Protein AF-A0A7C7EFG6-F1 (afdb_monomer_lite)

pLDDT: mean 92.08, std 11.09, range [52.31, 98.81]

Secondary structure (DSSP, 8-state):
-HHHHHHHHHHHHHHHHHHHHHHHHHHHHHHHHHHHHHHHSGGGTGGG-SHHHHHHHHHHHHHHHHHHHHHHHHTT--S--SHHHHHHHHHHHHHHHHHTT-SSHHHHHHHHHHHHHHHHHHHHHHHH--SHHHHHHHHHHHHHHHHHHHHHHHHHHTTSS--TTSEETTEE-GGGT-HHHHHHHHHHHHHHHHHHHHH---HHHHHHHHHHHHHHHHHHHTT--HHHHHHHHHHHHHHHHHS-TTTTTHHHHHHHHHHHHHH--

Sequence (265 aa):
MAQKVAVKKGKTLKKQTKKTYRSFASLDTIFYILLLVLVFYPPFFRGMYFEKEMFPTIALTSAVFIIWAIFKIVQKEPIISTTLDYAALSLVVAYIISSFFAVNIRASIGEVLRYFDYLFMYFMVSRTVKDNKKIFMLLNVLVLSSFVVAVVGLGSSVNLIHYNGSWVGGRINSTFQYPNTTASFLMAFFLVNLALISYTDNKYLKAIYGVTAYTQFYAYVFTLSRGAWLMLPFLGIILMFLMPRGKRIEPFMYFVGVLIASALP

Structure (mmCIF, N/CA/C/O backbone):
data_AF-A0A7C7EFG6-F1
#
_entry.id   AF-A0A7C7EFG6-F1
#
loop_
_atom_site.group_PDB
_atom_site.id
_atom_site.type_symbol
_atom_site.label_atom_id
_atom_site.label_alt_id
_atom_site.label_comp_id
_atom_site.label_asym_id
_atom_site.label_entity_id
_atom_site.label_seq_id
_atom_site.pdbx_PDB_ins_code
_atom_site.Cartn_x
_atom_site.Cartn_y
_atom_site.Cartn_z
_atom_site.occupancy
_atom_site.B_iso_or_equiv
_atom_site.auth_seq_id
_atom_site.auth_comp_id
_atom_site.auth_asym_id
_atom_site.auth_atom_id
_atom_site.pdbx_PDB_model_num
ATOM 1 N N . MET A 1 1 ? -42.856 31.115 35.584 1.00 57.38 1 MET A N 1
ATOM 2 C CA . MET A 1 1 ? -41.487 31.488 35.134 1.00 57.38 1 MET A CA 1
ATOM 3 C C . MET A 1 1 ? -40.516 30.295 35.061 1.00 57.38 1 MET A C 1
ATOM 5 O O . MET A 1 1 ? -39.770 30.209 34.092 1.00 57.38 1 MET A O 1
ATOM 9 N N . ALA A 1 2 ? -40.561 29.336 35.998 1.00 56.59 2 ALA A N 1
ATOM 10 C CA . ALA A 1 2 ? -39.632 28.193 36.071 1.00 56.59 2 ALA A CA 1
ATOM 11 C C . ALA A 1 2 ? -39.637 27.231 34.854 1.00 56.59 2 ALA A C 1
ATOM 13 O O . ALA A 1 2 ? -38.570 26.837 34.382 1.00 56.59 2 ALA A O 1
ATOM 14 N N . GLN A 1 3 ? -40.800 26.912 34.268 1.00 54.19 3 GLN A N 1
ATOM 15 C CA . GLN A 1 3 ? -40.886 26.025 33.090 1.00 54.19 3 GLN A CA 1
ATOM 16 C C . GLN A 1 3 ? -40.165 26.584 31.845 1.00 54.19 3 GLN A C 1
ATOM 18 O O . GLN A 1 3 ? -39.492 25.839 31.134 1.00 54.19 3 GLN A O 1
ATOM 23 N N . LYS A 1 4 ? -40.222 27.903 31.595 1.00 52.47 4 LYS A N 1
ATOM 24 C CA . LYS A 1 4 ? -39.518 28.531 30.456 1.00 52.47 4 LYS A CA 1
ATOM 25 C C . LYS A 1 4 ? -37.991 28.499 30.629 1.00 52.47 4 LYS A C 1
ATOM 27 O O . LYS A 1 4 ? -37.276 28.356 29.638 1.00 52.47 4 LYS A O 1
ATOM 32 N N . VAL A 1 5 ? -37.488 28.569 31.865 1.00 57.78 5 VAL A N 1
ATOM 33 C CA . VAL A 1 5 ? -36.048 28.477 32.178 1.00 57.78 5 VAL A CA 1
ATOM 34 C C . VAL A 1 5 ? -35.537 27.043 32.000 1.00 57.78 5 VAL A C 1
ATOM 36 O O . VAL A 1 5 ? -34.495 26.849 31.373 1.00 57.78 5 VAL A O 1
ATOM 39 N N . ALA A 1 6 ? -36.296 26.036 32.446 1.00 59.66 6 ALA A N 1
ATOM 40 C CA . ALA A 1 6 ? -35.951 24.622 32.266 1.00 59.66 6 ALA A CA 1
ATOM 41 C C . ALA A 1 6 ? -35.897 24.212 30.779 1.00 59.66 6 ALA A C 1
ATOM 43 O O . ALA A 1 6 ? -34.931 23.585 30.338 1.00 59.66 6 ALA A O 1
ATOM 44 N N . VAL A 1 7 ? -36.867 24.656 29.969 1.00 61.19 7 VAL A N 1
ATOM 45 C CA . VAL A 1 7 ? -36.887 24.402 28.515 1.00 61.19 7 VAL A CA 1
ATOM 46 C C . VAL A 1 7 ? -35.725 25.106 27.801 1.00 61.19 7 VAL A C 1
ATOM 48 O O . VAL A 1 7 ? -35.110 24.526 26.901 1.00 61.19 7 VAL A O 1
ATOM 51 N N . LYS A 1 8 ? -35.368 26.335 28.205 1.00 58.38 8 LYS A N 1
ATOM 52 C CA . LYS A 1 8 ? -34.224 27.071 27.636 1.00 58.38 8 LYS A CA 1
ATOM 53 C C . LYS A 1 8 ? -32.894 26.394 27.998 1.00 58.38 8 LYS A C 1
ATOM 55 O O . LYS A 1 8 ? -32.069 26.198 27.111 1.00 58.38 8 LYS A O 1
ATOM 60 N N . LYS A 1 9 ? -32.728 25.935 29.247 1.00 56.38 9 LYS A N 1
ATOM 61 C CA . LYS A 1 9 ? -31.544 25.187 29.721 1.00 56.38 9 LYS A CA 1
ATOM 62 C C . LYS A 1 9 ? -31.385 23.842 28.992 1.00 56.38 9 LYS A C 1
ATOM 64 O O . LYS A 1 9 ? -30.290 23.528 28.530 1.00 56.38 9 LYS A O 1
ATOM 69 N N . GLY A 1 10 ? -32.482 23.111 28.767 1.00 54.50 10 GLY A N 1
ATOM 70 C CA . GLY A 1 10 ? -32.492 21.872 27.974 1.00 54.50 10 GLY A CA 1
ATOM 71 C C . GLY A 1 10 ? -32.135 22.076 26.494 1.00 54.50 10 GLY A C 1
ATOM 72 O O . GLY A 1 10 ? -31.401 21.271 25.915 1.00 54.50 10 GLY A O 1
ATOM 73 N N . LYS A 1 11 ? -32.579 23.181 25.876 1.00 57.69 11 LYS A N 1
ATOM 74 C CA . LYS A 1 11 ? -32.184 23.550 24.502 1.00 57.69 11 LYS A CA 1
ATOM 75 C C . LYS A 1 11 ? -30.696 23.920 24.407 1.00 57.69 11 LYS A C 1
ATOM 77 O O . LYS A 1 11 ? -30.045 23.527 23.439 1.00 57.69 11 LYS A O 1
ATOM 82 N N . THR A 1 12 ? -30.140 24.611 25.404 1.00 59.50 12 THR A N 1
ATOM 83 C CA . THR A 1 12 ? -28.706 24.957 25.454 1.00 59.50 12 THR A CA 1
ATOM 84 C C . THR A 1 12 ? -27.824 23.719 25.629 1.00 59.50 12 THR A C 1
ATOM 86 O O . THR A 1 12 ? -26.849 23.568 24.894 1.00 59.50 12 THR A O 1
ATOM 89 N N . LEU A 1 13 ? -28.211 22.786 26.508 1.00 57.56 13 LEU A N 1
ATOM 90 C CA . LEU A 1 13 ? -27.507 21.512 26.713 1.00 57.56 13 LEU A CA 1
ATOM 91 C C . LEU A 1 13 ? -27.524 20.632 25.454 1.00 57.56 13 LEU A C 1
ATOM 93 O O . LEU A 1 13 ? -26.478 20.114 25.061 1.00 57.56 13 LEU A O 1
ATOM 97 N N . LYS A 1 14 ? -28.670 20.532 24.758 1.00 55.03 14 LYS A N 1
ATOM 98 C CA . LYS A 1 14 ? -28.775 19.840 23.454 1.00 55.03 14 LYS A CA 1
ATOM 99 C C . LYS A 1 14 ? -27.923 20.503 22.363 1.00 55.03 14 LYS A C 1
ATOM 101 O O . LYS A 1 14 ? -27.351 19.818 21.518 1.00 55.03 14 LYS A O 1
ATOM 106 N N . LYS A 1 15 ? -27.813 21.837 22.364 1.00 52.31 15 LYS A N 1
ATOM 107 C CA . LYS A 1 15 ? -26.973 22.577 21.405 1.00 52.31 15 LYS A CA 1
ATOM 108 C C . LYS A 1 15 ? -25.478 22.383 21.692 1.00 52.31 15 LYS A C 1
ATOM 110 O O . LYS A 1 15 ? -24.713 22.229 20.743 1.00 52.31 15 LYS A O 1
ATOM 115 N N . GLN A 1 16 ? -25.071 22.342 22.964 1.00 60.22 16 GLN A N 1
ATOM 116 C CA . GLN A 1 16 ? -23.689 22.064 23.377 1.00 60.22 16 GLN A CA 1
ATOM 117 C C . GLN A 1 16 ? -23.268 20.630 23.043 1.00 60.22 16 GLN A C 1
ATOM 119 O O . GLN A 1 16 ? -22.264 20.455 22.364 1.00 60.22 16 GLN A O 1
ATOM 124 N N . THR A 1 17 ? -24.069 19.619 23.395 1.00 62.31 17 THR A N 1
ATOM 125 C CA . THR A 1 17 ? -23.791 18.213 23.026 1.00 62.31 17 THR A CA 1
ATOM 126 C C . THR A 1 17 ? -23.703 18.020 21.513 1.00 62.31 17 THR A C 1
ATOM 128 O O . THR A 1 17 ? -22.763 17.394 21.027 1.00 62.31 17 THR A O 1
ATOM 131 N N . LYS A 1 18 ? -24.608 18.635 20.738 1.00 53.78 18 LYS A N 1
ATOM 132 C CA . LYS A 1 18 ? -24.553 18.592 19.267 1.00 53.78 18 LYS A CA 1
ATOM 133 C C . LYS A 1 18 ? -23.321 19.309 18.693 1.00 53.78 18 LYS A C 1
ATOM 135 O O . LYS A 1 18 ? -22.787 18.861 17.680 1.00 53.78 18 LYS A O 1
ATOM 140 N N . LYS A 1 19 ? -22.859 20.404 19.315 1.00 63.59 19 LYS A N 1
ATOM 141 C CA . LYS A 1 19 ? -21.632 21.121 18.918 1.00 63.59 19 LYS A CA 1
ATOM 142 C C . LYS A 1 19 ? -20.382 20.287 19.213 1.00 63.59 19 LYS A C 1
ATOM 144 O O . LYS A 1 19 ? -19.537 20.156 18.334 1.00 63.59 19 LYS A O 1
ATOM 149 N N . THR A 1 20 ? -20.302 19.685 20.397 1.00 64.88 20 THR A N 1
ATOM 150 C CA . THR A 1 20 ? -19.198 18.804 20.802 1.00 64.88 20 THR A CA 1
ATOM 151 C C . THR A 1 20 ? -19.110 17.571 19.902 1.00 64.88 20 THR A C 1
ATOM 153 O O . THR A 1 20 ? -18.047 17.291 19.359 1.00 64.88 20 THR A O 1
ATOM 156 N N . TYR A 1 21 ? -20.238 16.906 19.630 1.00 67.38 21 TYR A N 1
ATOM 157 C CA . TYR A 1 21 ? -20.291 15.769 18.704 1.00 67.38 21 TYR A CA 1
ATOM 158 C C . TYR A 1 21 ? -19.832 16.141 17.284 1.00 67.38 21 TYR A C 1
ATOM 160 O O . TYR A 1 21 ? -19.028 15.433 16.684 1.00 67.38 21 TYR A O 1
ATOM 168 N N . ARG A 1 22 ? -20.285 17.288 16.755 1.00 65.06 22 ARG A N 1
ATOM 169 C CA . ARG A 1 22 ? -19.830 17.786 15.444 1.00 65.06 22 ARG A CA 1
ATOM 170 C C . ARG A 1 22 ? -18.329 18.074 15.417 1.00 65.06 22 ARG A C 1
ATOM 172 O O . ARG A 1 22 ? -17.684 17.73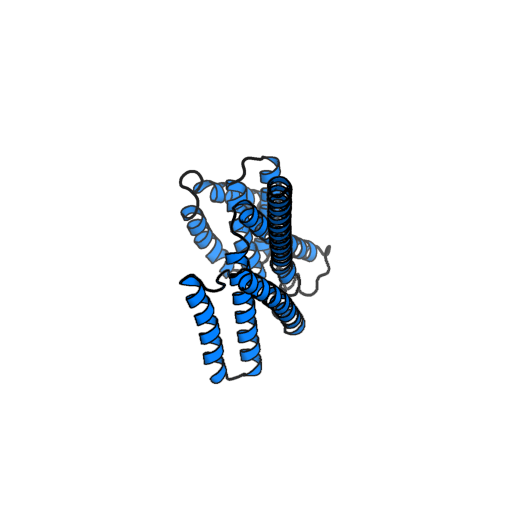2 14.437 1.00 65.06 22 ARG A O 1
ATOM 179 N N . SER A 1 23 ? -17.778 18.668 16.477 1.00 70.56 23 SER A N 1
ATOM 180 C CA . SER A 1 23 ? -16.336 18.927 16.579 1.00 70.56 23 SER A CA 1
ATOM 181 C C . SER A 1 23 ? -15.524 17.633 16.555 1.00 70.56 23 SER A C 1
ATOM 183 O O . SER A 1 23 ? -14.484 17.577 15.904 1.00 70.56 23 SER A O 1
ATOM 185 N N . PHE A 1 24 ? -16.005 16.590 17.234 1.00 74.69 24 PHE A N 1
ATOM 186 C CA . PHE A 1 24 ? -15.347 15.288 17.237 1.00 74.69 24 PHE A CA 1
ATOM 187 C C . PHE A 1 24 ? -15.390 14.604 15.868 1.00 74.69 24 PHE A C 1
ATOM 189 O O . PHE A 1 24 ? -14.352 14.152 15.393 1.00 74.69 24 PHE A O 1
ATOM 196 N N . ALA A 1 25 ? -16.535 14.642 15.182 1.00 74.44 25 ALA A N 1
ATOM 197 C CA . ALA A 1 25 ? -16.653 14.121 13.819 1.00 74.44 25 ALA A CA 1
ATOM 198 C C . ALA A 1 25 ? -15.718 14.837 12.820 1.00 74.44 25 ALA A C 1
ATOM 200 O O . ALA A 1 25 ? -15.151 14.205 11.923 1.00 74.44 25 ALA A O 1
ATOM 201 N N . SER A 1 26 ? -15.516 16.150 12.984 1.00 82.38 26 SER A N 1
ATOM 202 C CA . SER A 1 26 ? -14.555 16.907 12.173 1.00 82.38 26 SER A CA 1
ATOM 203 C C . SER A 1 26 ? -13.111 16.456 12.413 1.00 82.38 26 SER A C 1
ATOM 205 O O . SER A 1 26 ? -12.354 16.318 11.455 1.00 82.38 26 SER A O 1
ATOM 207 N N . LEU A 1 27 ? -12.729 16.176 13.663 1.00 88.62 27 LEU A N 1
ATOM 208 C CA . LEU A 1 27 ? -11.377 15.717 14.005 1.00 88.62 27 LEU A CA 1
ATOM 209 C C . LEU A 1 27 ? -11.094 14.297 13.502 1.00 88.62 27 LEU A C 1
ATOM 211 O O . LEU A 1 27 ? -10.038 14.071 12.917 1.00 88.62 27 LEU A O 1
ATOM 215 N N . ASP A 1 28 ? -12.047 13.367 13.619 1.00 89.19 28 ASP A N 1
ATOM 216 C CA . ASP A 1 28 ? -11.907 12.023 13.031 1.00 89.19 28 ASP A CA 1
ATOM 217 C C . ASP A 1 28 ? -11.701 12.087 11.505 1.00 89.19 28 ASP A C 1
ATOM 219 O O . ASP A 1 28 ? -10.973 11.278 10.928 1.00 89.19 28 ASP A O 1
ATOM 223 N N . THR A 1 29 ? -12.322 13.067 10.841 1.00 92.75 29 THR A N 1
ATOM 224 C CA . THR A 1 29 ? -12.133 13.303 9.402 1.00 92.75 29 THR A CA 1
ATOM 225 C C . THR A 1 29 ? -10.733 13.838 9.100 1.00 92.75 29 THR A C 1
ATOM 227 O O . THR A 1 29 ? -10.112 13.394 8.137 1.00 92.75 29 THR A O 1
ATOM 230 N N . ILE A 1 30 ? -10.202 14.740 9.932 1.00 95.56 30 ILE A N 1
ATOM 231 C CA . ILE A 1 30 ? -8.830 15.251 9.793 1.00 95.56 30 ILE A CA 1
ATOM 232 C C . ILE A 1 30 ? -7.816 14.115 9.948 1.00 95.56 30 ILE A C 1
ATOM 234 O O . ILE A 1 30 ? -6.953 13.960 9.087 1.00 95.56 30 ILE A O 1
ATOM 238 N N . PHE A 1 31 ? -7.944 13.276 10.980 1.00 96.12 31 PHE A N 1
ATOM 239 C CA . PHE A 1 31 ? -7.051 12.126 11.158 1.00 96.12 31 PHE A CA 1
ATOM 240 C C . PHE A 1 31 ? -7.149 11.125 10.012 1.00 96.12 31 PHE A C 1
ATOM 242 O O . PHE A 1 31 ? -6.138 10.558 9.607 1.00 96.12 31 PHE A O 1
ATOM 249 N N . TYR A 1 32 ? -8.344 10.939 9.449 1.00 96.88 32 TYR A N 1
ATOM 250 C CA . TYR A 1 32 ? -8.512 10.119 8.258 1.00 96.88 32 TYR A CA 1
ATOM 251 C C . TYR A 1 32 ? -7.779 10.706 7.043 1.00 96.88 32 TYR A C 1
ATOM 253 O O . TYR A 1 32 ? -7.082 9.975 6.349 1.00 96.88 32 TYR A O 1
ATOM 261 N N . ILE A 1 33 ? -7.872 12.017 6.803 1.00 97.31 33 ILE A N 1
ATOM 262 C CA . ILE A 1 33 ? -7.141 12.678 5.709 1.00 97.31 33 ILE A CA 1
ATOM 263 C C . ILE A 1 33 ? -5.626 12.572 5.927 1.00 97.31 33 ILE A C 1
ATOM 265 O O . ILE A 1 33 ? -4.906 12.223 4.995 1.00 97.31 33 ILE A O 1
ATOM 269 N N . LEU A 1 34 ? -5.144 12.816 7.149 1.00 97.38 34 LEU A N 1
ATOM 270 C CA . LEU A 1 34 ? -3.729 12.652 7.493 1.00 97.38 34 LEU A CA 1
ATOM 271 C C . LEU A 1 34 ? -3.261 11.214 7.249 1.00 97.38 34 LEU A C 1
ATOM 273 O O . LEU A 1 34 ? -2.213 11.013 6.647 1.00 97.38 34 LEU A O 1
ATOM 277 N N . LEU A 1 35 ? -4.065 10.220 7.632 1.00 97.81 35 LEU A N 1
ATOM 278 C CA . LEU A 1 35 ? -3.790 8.813 7.352 1.00 97.81 35 LEU A CA 1
ATOM 279 C C . LEU A 1 35 ? -3.670 8.539 5.846 1.00 97.81 35 LEU A C 1
ATOM 281 O O . LEU A 1 35 ? -2.745 7.847 5.432 1.00 97.81 35 LEU A O 1
ATOM 285 N N . LEU A 1 36 ? -4.571 9.091 5.023 1.00 98.31 36 LEU A N 1
ATOM 286 C CA . LEU A 1 36 ? -4.496 8.953 3.564 1.00 98.31 36 LEU A CA 1
ATOM 287 C C . LEU A 1 36 ? -3.201 9.547 3.001 1.00 98.31 36 LEU A C 1
ATOM 289 O O . LEU A 1 36 ? -2.593 8.951 2.117 1.00 98.31 36 LEU A O 1
ATOM 293 N N . VAL A 1 37 ? -2.753 10.688 3.530 1.00 97.81 37 VAL A N 1
ATOM 294 C CA . VAL A 1 37 ? -1.463 11.277 3.148 1.00 97.81 37 VAL A CA 1
ATOM 295 C C . VAL A 1 37 ? -0.315 10.353 3.556 1.00 97.81 37 VAL A C 1
ATOM 297 O O . VAL A 1 37 ? 0.511 10.024 2.707 1.00 97.81 37 VAL A O 1
ATOM 300 N N . LEU A 1 38 ? -0.298 9.882 4.809 1.00 96.75 38 LEU A N 1
ATOM 301 C CA . LEU A 1 38 ? 0.754 9.015 5.356 1.00 96.75 38 LEU A CA 1
ATOM 302 C C . LEU A 1 38 ? 0.917 7.699 4.586 1.00 96.75 38 LEU A C 1
ATOM 304 O O . LEU A 1 38 ? 2.031 7.205 4.490 1.00 96.75 38 LEU A O 1
ATOM 308 N N . VAL A 1 39 ? -0.147 7.133 4.005 1.00 96.44 39 VAL A N 1
ATOM 309 C CA . VAL A 1 39 ? -0.017 5.934 3.152 1.00 96.44 39 VAL A CA 1
ATOM 310 C C . VAL A 1 39 ? 0.350 6.253 1.700 1.00 96.44 39 VAL A C 1
ATOM 312 O O . VAL A 1 39 ? 0.855 5.386 0.990 1.00 96.44 39 VAL A O 1
ATOM 315 N N . PHE A 1 40 ? 0.078 7.473 1.236 1.00 97.88 40 PHE A N 1
ATOM 316 C CA . PHE A 1 40 ? 0.233 7.852 -0.167 1.00 97.88 40 PHE A CA 1
ATOM 317 C C . PHE A 1 40 ? 1.677 8.180 -0.540 1.00 97.88 40 PHE A C 1
ATOM 319 O O . PHE A 1 40 ? 2.164 7.701 -1.564 1.00 97.88 40 PHE A O 1
ATOM 326 N N . TYR A 1 41 ? 2.343 9.018 0.259 1.00 96.12 41 TYR A N 1
ATOM 327 C CA . TYR A 1 41 ? 3.632 9.607 -0.113 1.00 96.12 41 TYR A CA 1
ATOM 328 C C . TYR A 1 41 ? 4.873 8.717 0.085 1.00 96.12 41 TYR A C 1
ATOM 330 O O . TYR A 1 41 ? 5.822 8.893 -0.686 1.00 96.12 41 TYR A O 1
ATOM 338 N N . PRO A 1 42 ? 4.943 7.787 1.064 1.00 95.12 42 PRO A N 1
ATOM 339 C CA . PRO A 1 42 ? 6.194 7.091 1.359 1.00 95.12 42 PRO A CA 1
ATOM 340 C C . PRO A 1 42 ? 6.881 6.365 0.195 1.00 95.12 42 PRO A C 1
ATOM 342 O O . PRO A 1 42 ? 8.111 6.430 0.103 1.00 95.12 42 PRO A O 1
ATOM 345 N N . PRO A 1 43 ? 6.146 5.722 -0.737 1.00 96.50 43 PRO A N 1
ATOM 346 C CA . PRO A 1 43 ? 6.740 5.078 -1.908 1.00 96.50 43 PRO A CA 1
ATOM 347 C C . PRO A 1 43 ? 7.615 6.004 -2.761 1.00 96.50 43 PRO A C 1
ATOM 349 O O . PRO A 1 43 ? 8.507 5.525 -3.460 1.00 96.50 43 PRO A O 1
ATOM 352 N N . PHE A 1 44 ? 7.404 7.322 -2.704 1.00 96.06 44 PHE A N 1
ATOM 353 C CA . PHE A 1 44 ? 8.126 8.303 -3.523 1.00 96.06 44 PHE A CA 1
ATOM 354 C C . PHE A 1 44 ? 9.524 8.645 -2.992 1.00 96.06 44 PHE A C 1
ATOM 356 O O . PHE A 1 44 ? 10.316 9.285 -3.688 1.00 96.06 44 PHE A O 1
ATOM 363 N N . PHE A 1 45 ? 9.852 8.187 -1.784 1.00 94.62 45 PHE A N 1
ATOM 364 C CA . PHE A 1 45 ? 11.091 8.503 -1.078 1.00 94.62 45 PHE A CA 1
ATOM 365 C C . PHE A 1 45 ? 11.929 7.245 -0.856 1.00 94.62 45 PHE A C 1
ATOM 367 O O . PHE A 1 45 ? 12.192 6.856 0.282 1.00 94.62 45 PHE A O 1
ATOM 374 N N . ARG A 1 46 ? 12.337 6.579 -1.949 1.00 92.88 46 ARG A N 1
ATOM 375 C CA . ARG A 1 46 ? 13.199 5.380 -1.900 1.00 92.88 46 ARG A CA 1
ATOM 376 C C . ARG A 1 46 ? 12.626 4.282 -1.004 1.00 92.88 46 ARG A C 1
ATOM 378 O O . ARG A 1 46 ? 13.363 3.641 -0.266 1.00 92.88 46 ARG A O 1
ATOM 385 N N . GLY A 1 47 ? 11.297 4.146 -0.984 1.00 88.06 47 GLY A N 1
ATOM 386 C CA . GLY A 1 47 ? 10.583 3.226 -0.092 1.00 88.06 47 GLY A CA 1
ATOM 387 C C . GLY A 1 47 ? 10.844 3.421 1.402 1.00 88.06 47 GLY A C 1
ATOM 388 O O . GLY A 1 47 ? 10.583 2.504 2.174 1.00 88.06 47 GLY A O 1
ATOM 389 N N . MET A 1 48 ? 11.398 4.569 1.804 1.00 90.50 48 MET A N 1
ATOM 390 C CA . MET A 1 48 ? 11.903 4.825 3.155 1.00 90.50 48 MET A CA 1
ATOM 391 C C . MET A 1 48 ? 12.961 3.809 3.615 1.00 90.50 48 MET A C 1
ATOM 393 O O . MET A 1 48 ? 13.024 3.446 4.789 1.00 90.50 48 MET A O 1
ATOM 397 N N . TYR A 1 49 ? 13.800 3.323 2.694 1.00 86.25 49 TYR A N 1
ATOM 398 C CA . TYR A 1 49 ? 14.896 2.412 3.036 1.00 86.25 49 TYR A CA 1
ATOM 399 C C . TYR A 1 49 ? 16.036 3.088 3.791 1.00 86.25 49 TYR A C 1
ATOM 401 O O . TYR A 1 49 ? 16.727 2.444 4.576 1.00 86.25 49 TYR A O 1
ATOM 409 N N . PHE A 1 50 ? 16.239 4.379 3.550 1.00 89.62 50 PHE A N 1
ATOM 410 C CA . PHE A 1 50 ? 17.363 5.126 4.090 1.00 89.62 50 PHE A CA 1
ATOM 411 C C . PHE A 1 50 ? 16.938 5.937 5.316 1.00 89.62 50 PHE A C 1
ATOM 413 O O . PHE A 1 50 ? 15.866 6.543 5.331 1.00 89.62 50 PHE A O 1
ATOM 420 N N . GLU A 1 51 ? 17.817 5.999 6.322 1.00 89.94 51 GLU A N 1
ATOM 421 C CA . GLU A 1 51 ? 17.591 6.716 7.590 1.00 89.94 51 GLU A CA 1
ATOM 422 C C . GLU A 1 51 ? 17.137 8.171 7.377 1.00 89.94 51 GLU A C 1
ATOM 424 O O . GLU A 1 51 ? 16.276 8.668 8.104 1.00 89.94 51 GLU A O 1
ATOM 429 N N . LYS A 1 52 ? 17.676 8.835 6.344 1.00 91.06 52 LYS A N 1
ATOM 430 C CA . LYS A 1 52 ? 17.392 10.239 6.018 1.00 91.06 52 LYS A CA 1
ATOM 431 C C . LYS A 1 52 ? 15.916 10.491 5.695 1.00 91.06 52 LYS A C 1
ATOM 433 O O . LYS A 1 52 ? 15.400 11.544 6.050 1.00 91.06 52 LYS A O 1
ATOM 438 N N . GLU A 1 53 ? 15.244 9.560 5.028 1.00 91.81 53 GLU A N 1
ATOM 439 C CA . GLU A 1 53 ? 13.821 9.648 4.677 1.00 91.81 53 GLU A CA 1
ATOM 440 C C . GLU A 1 53 ? 12.932 8.948 5.708 1.00 91.81 53 GLU A C 1
ATOM 442 O O . GLU A 1 53 ? 11.816 9.396 5.990 1.00 91.81 53 GLU A O 1
ATOM 447 N N . MET A 1 54 ? 13.437 7.855 6.281 1.00 93.25 54 MET A N 1
ATOM 448 C CA . MET A 1 54 ? 12.710 7.023 7.229 1.00 93.25 54 MET A CA 1
ATOM 449 C C . MET A 1 54 ? 12.457 7.758 8.547 1.00 93.25 54 MET A C 1
ATOM 451 O O . MET A 1 54 ? 11.307 7.862 8.965 1.00 93.25 54 MET A O 1
ATOM 455 N N . PHE A 1 55 ? 13.490 8.306 9.198 1.00 93.94 55 PHE A N 1
ATOM 456 C CA . PHE A 1 55 ? 13.324 8.909 10.526 1.00 93.94 55 PHE A CA 1
ATOM 457 C C . PHE A 1 55 ? 12.380 10.119 10.551 1.00 93.94 55 PHE A C 1
ATOM 459 O O . PHE A 1 55 ? 11.546 10.169 11.457 1.00 93.94 55 PHE A O 1
ATOM 466 N N . PRO A 1 56 ? 12.415 11.059 9.582 1.00 95.00 56 PRO A N 1
ATOM 467 C CA . PRO A 1 56 ? 11.428 12.136 9.535 1.00 95.00 56 PRO A CA 1
ATOM 468 C C . PRO A 1 56 ? 9.997 11.622 9.372 1.00 95.00 56 PRO A C 1
ATOM 470 O O . PRO A 1 56 ? 9.083 12.157 9.997 1.00 95.00 56 PRO A O 1
ATOM 473 N N . THR A 1 57 ? 9.799 10.567 8.575 1.00 94.94 57 THR A N 1
ATOM 474 C CA . THR A 1 57 ? 8.474 9.961 8.401 1.00 94.94 57 THR A CA 1
ATOM 475 C C . THR A 1 57 ? 8.000 9.292 9.684 1.00 94.94 57 THR A C 1
ATOM 477 O O . THR A 1 57 ? 6.895 9.580 10.128 1.00 94.94 57 THR A O 1
ATOM 480 N N . ILE A 1 58 ? 8.848 8.498 10.341 1.00 96.12 58 ILE A N 1
ATOM 481 C CA . ILE A 1 58 ? 8.517 7.880 11.633 1.00 96.12 58 ILE A CA 1
ATOM 482 C C . ILE A 1 58 ? 8.178 8.957 12.670 1.00 96.12 58 ILE A C 1
ATOM 484 O O . ILE A 1 58 ? 7.204 8.816 13.408 1.00 96.12 58 ILE A O 1
ATOM 488 N N . ALA A 1 59 ? 8.938 10.055 12.722 1.00 96.62 59 ALA A N 1
ATOM 489 C CA . ALA A 1 59 ? 8.659 11.166 13.629 1.00 96.62 59 ALA A CA 1
ATOM 490 C C . ALA A 1 59 ? 7.296 11.818 13.336 1.00 96.62 59 ALA A C 1
ATOM 492 O O . ALA A 1 59 ? 6.524 12.070 14.264 1.00 96.62 59 ALA A O 1
ATOM 493 N N . LEU A 1 60 ? 6.972 12.038 12.057 1.00 96.75 60 LEU A N 1
ATOM 494 C CA . LEU A 1 60 ? 5.677 12.567 11.628 1.00 96.75 60 LEU A CA 1
ATOM 495 C C . LEU A 1 60 ? 4.528 11.617 11.995 1.00 96.75 60 LEU A C 1
ATOM 497 O O . LEU A 1 60 ? 3.574 12.053 12.644 1.00 96.75 60 LEU A O 1
ATOM 501 N N . THR A 1 61 ? 4.619 10.334 11.633 1.00 97.44 61 THR A N 1
ATOM 502 C CA . THR A 1 61 ? 3.610 9.321 11.978 1.00 97.44 61 THR A CA 1
ATOM 503 C C . THR A 1 61 ? 3.425 9.235 13.488 1.00 97.44 61 THR A C 1
ATOM 505 O O . THR A 1 61 ? 2.293 9.240 13.964 1.00 97.44 61 THR A O 1
ATOM 508 N N . SER A 1 62 ? 4.519 9.232 14.255 1.00 97.56 62 SER A N 1
ATOM 509 C CA . SER A 1 62 ? 4.486 9.195 15.721 1.00 97.56 62 SER A CA 1
ATOM 510 C C . SER A 1 62 ? 3.772 10.415 16.299 1.00 97.56 62 SER A C 1
ATOM 512 O O . SER A 1 62 ? 2.917 10.265 17.169 1.00 97.56 62 SER A O 1
ATOM 514 N N . ALA A 1 63 ? 4.061 11.621 15.801 1.00 97.75 63 ALA A N 1
ATOM 515 C CA . ALA A 1 63 ? 3.389 12.839 16.250 1.00 97.75 63 ALA A CA 1
ATOM 516 C C . ALA A 1 63 ? 1.880 12.792 15.956 1.00 97.75 63 ALA A C 1
ATOM 518 O O . ALA A 1 63 ? 1.066 13.051 16.846 1.00 97.75 63 ALA A O 1
ATOM 519 N N . VAL A 1 64 ? 1.498 12.404 14.734 1.00 97.81 64 VAL A N 1
ATOM 520 C CA . VAL A 1 64 ? 0.086 12.251 14.349 1.00 97.81 64 VAL A CA 1
ATOM 521 C C . VAL A 1 64 ? -0.598 11.188 15.213 1.00 97.81 64 VAL A C 1
ATOM 523 O O . VAL A 1 64 ? -1.694 11.433 15.724 1.00 97.81 64 VAL A O 1
ATOM 526 N N . PHE A 1 65 ? 0.054 10.045 15.427 1.00 97.62 65 PHE A N 1
ATOM 527 C CA . PHE A 1 65 ? -0.456 8.947 16.241 1.00 97.62 65 PHE A CA 1
ATOM 528 C C . PHE A 1 65 ? -0.644 9.347 17.703 1.00 97.62 65 PHE A C 1
ATOM 530 O O . PHE A 1 65 ? -1.695 9.063 18.265 1.00 97.62 65 PHE A O 1
ATOM 537 N N . ILE A 1 66 ? 0.322 10.030 18.323 1.00 97.25 66 ILE A N 1
ATOM 538 C CA . ILE A 1 66 ? 0.224 10.461 19.725 1.00 97.25 66 ILE A CA 1
ATOM 539 C C . ILE A 1 66 ? -0.961 11.412 19.906 1.00 97.25 66 ILE A C 1
ATOM 541 O O . ILE A 1 66 ? -1.772 11.222 20.814 1.00 97.25 66 ILE A O 1
ATOM 545 N N . ILE A 1 67 ? -1.112 12.402 19.019 1.00 96.62 67 ILE A N 1
ATOM 546 C CA . ILE A 1 67 ? -2.238 13.347 19.075 1.00 96.62 67 ILE A CA 1
ATOM 547 C C . ILE A 1 67 ? -3.567 12.599 18.883 1.00 96.62 67 ILE A C 1
ATOM 549 O O . ILE A 1 67 ? -4.528 12.824 19.625 1.00 96.62 67 ILE A O 1
ATOM 553 N N . TRP A 1 68 ? -3.616 11.671 17.925 1.00 96.62 68 TRP A N 1
ATOM 554 C CA . TRP A 1 68 ? -4.772 10.810 17.680 1.00 96.62 68 TRP A CA 1
ATOM 555 C C . TRP A 1 68 ? -5.111 9.910 18.883 1.00 96.62 68 TRP A C 1
ATOM 557 O O . TRP A 1 68 ? -6.276 9.790 19.264 1.00 96.62 68 TRP A O 1
ATOM 567 N N . ALA A 1 69 ? -4.107 9.319 19.529 1.00 95.75 69 ALA A N 1
ATOM 568 C CA . ALA A 1 69 ? -4.263 8.439 20.681 1.00 95.75 69 ALA A CA 1
ATOM 569 C C . ALA A 1 69 ? -4.781 9.205 21.904 1.00 95.75 69 ALA A C 1
ATOM 571 O O . ALA A 1 69 ? -5.742 8.767 22.538 1.00 95.75 69 ALA A O 1
ATOM 572 N N . ILE A 1 70 ? -4.218 10.386 22.195 1.00 94.69 70 ILE A N 1
ATOM 573 C CA . ILE A 1 70 ? -4.718 11.279 23.255 1.00 94.69 70 ILE A CA 1
ATOM 574 C C . ILE A 1 70 ? -6.191 11.604 23.006 1.00 94.69 70 ILE A C 1
ATOM 576 O O . ILE A 1 70 ? -7.013 11.512 23.918 1.00 94.69 70 ILE A O 1
ATOM 580 N N . PHE A 1 71 ? -6.548 11.927 21.762 1.00 92.81 71 PHE A N 1
ATOM 581 C CA . PHE A 1 71 ? -7.928 12.210 21.392 1.00 92.81 71 PHE A CA 1
ATOM 582 C C . PHE A 1 71 ? -8.865 11.022 21.659 1.00 92.81 71 PHE A C 1
ATOM 584 O O . PHE A 1 71 ? -9.935 11.208 22.242 1.00 92.81 71 PHE A O 1
ATOM 591 N N . LYS A 1 72 ? -8.452 9.796 21.315 1.00 92.06 72 LYS A N 1
ATOM 592 C CA . LYS A 1 72 ? -9.233 8.578 21.587 1.00 92.06 72 LYS A CA 1
ATOM 593 C C . LYS A 1 72 ? -9.385 8.290 23.080 1.00 92.06 72 LYS A C 1
ATOM 595 O O . LYS A 1 72 ? -10.490 7.980 23.527 1.00 92.06 72 LYS A O 1
ATOM 600 N N . ILE A 1 73 ? -8.328 8.496 23.865 1.00 92.19 73 ILE A N 1
ATOM 601 C CA . ILE A 1 73 ? -8.366 8.355 25.329 1.00 92.19 73 ILE A CA 1
ATOM 602 C C . ILE A 1 73 ? -9.329 9.375 25.952 1.00 92.19 73 ILE A C 1
ATOM 604 O O . ILE A 1 73 ? -10.148 9.009 26.795 1.00 92.19 73 ILE A O 1
ATOM 608 N N . VAL A 1 74 ? -9.299 10.637 25.507 1.00 91.31 74 VAL A N 1
ATOM 609 C CA . VAL A 1 74 ? -10.230 11.684 25.973 1.00 91.31 74 VAL A CA 1
ATOM 610 C C . VAL A 1 74 ? -11.683 11.336 25.630 1.00 91.31 74 VAL A C 1
ATOM 612 O O . VAL A 1 74 ? -12.587 11.599 26.425 1.00 91.31 74 VAL A O 1
ATOM 615 N N . GLN A 1 75 ? -11.916 10.693 24.484 1.00 88.06 75 GLN A N 1
ATOM 616 C CA . GLN A 1 75 ? -13.229 10.164 24.097 1.00 88.06 75 GLN A CA 1
ATOM 617 C C . GLN A 1 75 ? -13.637 8.892 24.858 1.00 88.06 75 GLN A C 1
ATOM 619 O O . GLN A 1 75 ? -14.763 8.427 24.686 1.00 88.06 75 GLN A O 1
ATOM 624 N N . LYS A 1 76 ? -12.761 8.350 25.714 1.00 89.12 76 LYS A N 1
ATOM 625 C CA . LYS A 1 76 ? -12.925 7.060 26.401 1.00 89.12 76 LYS A CA 1
ATOM 626 C C . LYS A 1 76 ? -13.115 5.887 25.431 1.00 89.12 76 LYS A C 1
ATOM 628 O O . LYS A 1 76 ? -13.743 4.890 25.783 1.00 89.12 76 LYS A O 1
ATOM 633 N N . GLU A 1 77 ? -12.576 5.997 24.217 1.00 87.62 77 GLU A N 1
ATOM 634 C CA . GLU A 1 77 ? -12.532 4.891 23.263 1.00 87.62 77 GLU A CA 1
ATOM 635 C C . GLU A 1 77 ? -11.282 4.036 23.536 1.00 87.62 77 GLU A C 1
ATOM 637 O O . GLU A 1 77 ? -10.177 4.580 23.621 1.00 87.62 77 GLU A O 1
ATOM 642 N N . PRO A 1 78 ? -11.414 2.704 23.673 1.00 86.25 78 PRO A N 1
ATOM 643 C CA . PRO A 1 78 ? -10.262 1.843 23.891 1.00 86.25 78 PRO A CA 1
ATOM 644 C C . PRO A 1 78 ? -9.378 1.807 22.640 1.00 86.25 78 PRO A C 1
ATOM 646 O O . PRO A 1 78 ? -9.847 1.532 21.534 1.00 86.25 78 PRO A O 1
ATOM 649 N N . ILE A 1 79 ? -8.078 2.054 22.824 1.00 87.56 79 ILE A N 1
ATOM 650 C CA . ILE A 1 79 ? -7.094 1.929 21.741 1.00 87.56 79 ILE A CA 1
ATOM 651 C C . ILE A 1 79 ? -6.811 0.454 21.463 1.00 87.56 79 ILE A C 1
ATOM 653 O O . ILE A 1 79 ? -6.815 0.062 20.307 1.00 87.56 79 ILE A O 1
ATOM 657 N N . ILE A 1 80 ? -6.633 -0.370 22.497 1.00 92.25 80 ILE A N 1
ATOM 658 C CA . ILE A 1 80 ? -6.407 -1.820 22.394 1.00 92.25 80 ILE A CA 1
ATOM 659 C C . ILE A 1 80 ? -7.715 -2.520 22.763 1.00 92.25 80 ILE A C 1
ATOM 661 O O . ILE A 1 80 ? -8.275 -2.239 23.823 1.00 92.25 80 ILE A O 1
ATOM 665 N N . SER A 1 81 ? -8.226 -3.390 21.893 1.00 89.94 81 SER A N 1
ATOM 666 C CA . SER A 1 81 ? -9.538 -4.024 22.098 1.00 89.94 81 SER A CA 1
ATOM 667 C C . SER A 1 81 ? -9.687 -5.429 21.510 1.00 89.94 81 SER A C 1
ATOM 669 O O . SER A 1 81 ? -10.566 -6.171 21.936 1.00 89.94 81 SER A O 1
ATOM 671 N N . THR A 1 82 ? -8.857 -5.815 20.546 1.00 93.19 82 THR A N 1
ATOM 672 C CA . THR A 1 82 ? -8.963 -7.063 19.786 1.00 93.19 82 THR A CA 1
ATOM 673 C C . THR A 1 82 ? -7.740 -7.948 19.995 1.00 93.19 82 THR A C 1
ATOM 675 O O . THR A 1 82 ? -6.648 -7.473 20.301 1.00 93.19 82 THR A O 1
ATOM 678 N N . THR A 1 83 ? -7.896 -9.252 19.769 1.00 94.62 83 THR A N 1
ATOM 679 C CA . THR A 1 83 ? -6.783 -10.218 19.794 1.00 94.62 83 THR A CA 1
ATOM 680 C C . THR A 1 83 ? -5.683 -9.870 18.790 1.00 94.62 83 THR A C 1
ATOM 682 O O . THR A 1 83 ? -4.504 -10.075 19.072 1.00 94.62 83 THR A O 1
ATOM 685 N N . LEU A 1 84 ? -6.053 -9.281 17.650 1.00 94.94 84 LEU A N 1
ATOM 686 C CA . LEU A 1 84 ? -5.107 -8.832 16.633 1.00 94.94 84 LEU A CA 1
ATOM 687 C C . LEU A 1 84 ? -4.226 -7.675 17.127 1.00 94.94 84 LEU A C 1
ATOM 689 O O . LEU A 1 84 ? -3.061 -7.608 16.745 1.00 94.94 84 LEU A O 1
ATOM 693 N N . ASP A 1 85 ? -4.727 -6.818 18.020 1.00 96.12 85 ASP A N 1
ATOM 694 C CA . ASP A 1 85 ? -3.912 -5.747 18.608 1.00 96.12 85 ASP A CA 1
ATOM 695 C C . ASP A 1 85 ? -2.808 -6.307 19.493 1.00 96.12 85 ASP A C 1
ATOM 697 O O . ASP A 1 85 ? -1.672 -5.843 19.438 1.00 96.12 85 ASP A O 1
ATOM 701 N N . TYR A 1 86 ? -3.135 -7.321 20.299 1.00 96.12 86 TYR A N 1
ATOM 702 C CA . TYR A 1 86 ? -2.151 -8.007 21.129 1.00 96.12 86 TYR A CA 1
ATOM 703 C C . TYR A 1 86 ? -1.111 -8.718 20.265 1.00 96.12 86 TYR A C 1
ATOM 705 O O . TYR A 1 86 ? 0.075 -8.650 20.578 1.00 96.12 86 TYR A O 1
ATOM 713 N N . ALA A 1 87 ? -1.523 -9.324 19.148 1.00 96.12 87 ALA A N 1
ATOM 714 C CA . ALA A 1 87 ? -0.592 -9.900 18.183 1.00 96.12 87 ALA A CA 1
ATOM 715 C C . ALA A 1 87 ? 0.331 -8.826 17.572 1.00 96.12 87 ALA A C 1
ATOM 717 O O . ALA A 1 87 ? 1.551 -8.995 17.569 1.00 96.12 87 ALA A O 1
ATOM 718 N N . ALA A 1 88 ? -0.217 -7.689 17.134 1.00 96.12 88 ALA A N 1
ATOM 719 C CA . ALA A 1 88 ? 0.568 -6.586 16.576 1.00 96.12 88 ALA A CA 1
ATOM 720 C C . ALA A 1 88 ? 1.556 -5.995 17.602 1.00 96.12 88 ALA A C 1
ATOM 722 O O . ALA A 1 88 ? 2.723 -5.772 17.284 1.00 96.12 88 ALA A O 1
ATOM 723 N N . LEU A 1 89 ? 1.125 -5.808 18.853 1.00 96.94 89 LEU A N 1
ATOM 724 C CA . LEU A 1 89 ? 1.990 -5.380 19.957 1.00 96.94 89 LEU A CA 1
ATOM 725 C C . LEU A 1 89 ? 3.083 -6.407 20.260 1.00 96.94 89 LEU A C 1
ATOM 727 O O . LEU A 1 89 ? 4.241 -6.035 20.444 1.00 96.94 89 LEU A O 1
ATOM 731 N N . SER A 1 90 ? 2.734 -7.697 20.280 1.00 96.56 90 SER A N 1
ATOM 732 C CA . SER A 1 90 ? 3.692 -8.773 20.547 1.00 96.56 90 SER A CA 1
ATOM 733 C C . SER A 1 90 ? 4.813 -8.819 19.511 1.00 96.56 90 SER A C 1
ATOM 735 O O . SER A 1 90 ? 5.952 -9.111 19.864 1.00 96.56 90 SER A O 1
ATOM 737 N N . LEU A 1 91 ? 4.522 -8.446 18.261 1.00 96.62 91 LEU A N 1
ATOM 738 C CA . LEU A 1 91 ? 5.528 -8.350 17.212 1.00 96.62 91 LEU A CA 1
ATOM 739 C C . LEU A 1 91 ? 6.556 -7.256 17.522 1.00 96.62 91 LEU A C 1
ATOM 741 O O . LEU A 1 91 ? 7.754 -7.507 17.442 1.00 96.62 91 LEU A O 1
ATOM 745 N N . VAL A 1 92 ? 6.112 -6.072 17.955 1.00 97.25 92 VAL A N 1
ATOM 746 C CA . VAL A 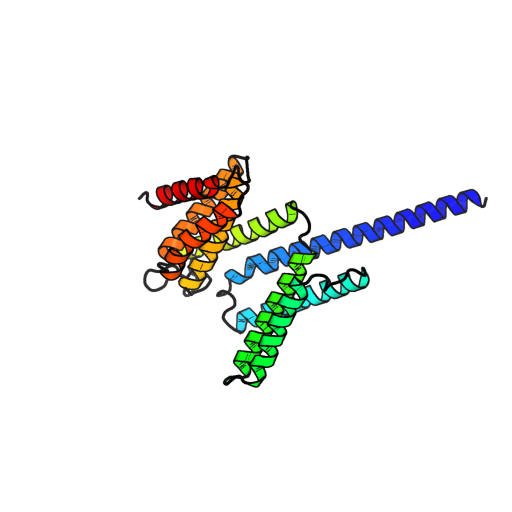1 92 ? 7.027 -4.996 18.376 1.00 97.25 92 VAL A CA 1
ATOM 747 C C . VAL A 1 92 ? 7.861 -5.428 19.585 1.00 97.25 92 VAL A C 1
ATOM 749 O O . VAL A 1 92 ? 9.072 -5.213 19.604 1.00 97.25 92 VAL A O 1
ATOM 752 N N . VAL A 1 93 ? 7.245 -6.097 20.565 1.00 97.69 93 VAL A N 1
ATOM 753 C CA . VAL A 1 93 ? 7.962 -6.647 21.729 1.00 97.69 93 VAL A CA 1
ATOM 754 C C . VAL A 1 93 ? 9.019 -7.668 21.302 1.00 97.69 93 VAL A C 1
ATOM 756 O O . VAL A 1 93 ? 10.139 -7.620 21.805 1.00 97.69 93 VAL A O 1
ATOM 759 N N . ALA A 1 94 ? 8.714 -8.546 20.344 1.00 97.12 94 ALA A N 1
ATOM 760 C CA . ALA A 1 94 ? 9.680 -9.504 19.811 1.00 97.12 94 ALA A CA 1
ATOM 761 C C . ALA A 1 94 ? 10.887 -8.804 19.164 1.00 97.12 94 ALA A C 1
ATOM 763 O O . ALA A 1 94 ? 12.025 -9.209 19.406 1.00 97.12 94 ALA A O 1
ATOM 764 N N . TYR A 1 95 ? 10.662 -7.717 18.416 1.00 96.12 95 TYR A N 1
ATOM 765 C CA . TYR A 1 95 ? 11.747 -6.907 17.855 1.00 96.12 95 TYR A CA 1
ATOM 766 C C . TYR A 1 95 ? 12.592 -6.233 18.939 1.00 96.12 95 TYR A C 1
ATOM 768 O O . TYR A 1 95 ? 13.816 -6.294 18.860 1.00 96.12 95 TYR A O 1
ATOM 776 N N . ILE A 1 96 ? 11.971 -5.678 19.987 1.00 97.06 96 ILE A N 1
ATOM 777 C CA . ILE A 1 96 ? 12.693 -5.099 21.134 1.00 97.06 96 ILE A CA 1
ATOM 778 C C . ILE A 1 96 ? 13.567 -6.157 21.819 1.00 97.06 96 ILE A C 1
ATOM 780 O O . ILE A 1 96 ? 14.739 -5.904 22.092 1.00 97.06 96 ILE A O 1
ATOM 784 N N . ILE A 1 97 ? 13.023 -7.352 22.074 1.00 96.94 97 ILE A N 1
ATOM 785 C CA . ILE A 1 97 ? 13.774 -8.452 22.696 1.00 96.94 97 ILE A CA 1
ATOM 786 C C . ILE A 1 97 ? 14.944 -8.871 21.797 1.00 96.94 97 ILE A C 1
ATOM 78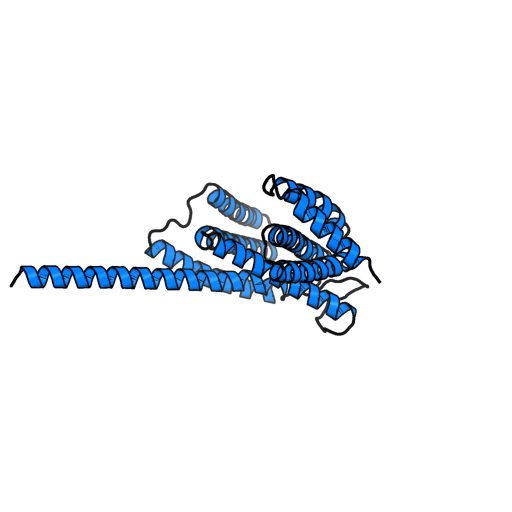8 O O . ILE A 1 97 ? 16.071 -9.016 22.272 1.00 96.94 97 ILE A O 1
ATOM 792 N N . SER A 1 98 ? 14.699 -9.015 20.492 1.00 95.62 98 SER A N 1
ATOM 793 C CA . SER A 1 98 ? 15.737 -9.366 19.522 1.00 95.62 98 SER A CA 1
ATOM 794 C C . SER A 1 98 ? 16.862 -8.330 19.466 1.00 95.62 98 SER A C 1
ATOM 796 O O . SER A 1 98 ? 17.999 -8.699 19.164 1.00 95.62 98 SER A O 1
ATOM 798 N N . SER A 1 99 ? 16.584 -7.056 19.756 1.00 95.25 99 SER A N 1
ATOM 799 C CA . SER A 1 99 ? 17.598 -6.002 19.732 1.00 95.25 99 SER A CA 1
ATOM 800 C C . SER A 1 99 ? 18.676 -6.151 20.795 1.00 95.25 99 SER A C 1
ATOM 802 O O . SER A 1 99 ? 19.813 -5.764 20.533 1.00 95.25 99 SER A O 1
ATOM 804 N N . PHE A 1 100 ? 18.381 -6.759 21.947 1.00 94.88 100 PHE A N 1
ATOM 805 C CA . PHE A 1 100 ? 19.394 -6.996 22.985 1.00 94.88 100 PHE A CA 1
ATOM 806 C C . PHE A 1 100 ? 20.501 -7.962 22.539 1.00 94.88 100 PHE A C 1
ATOM 808 O O . PHE A 1 100 ? 21.606 -7.909 23.069 1.00 94.88 100 PHE A O 1
ATOM 815 N N . PHE A 1 101 ? 20.223 -8.811 21.546 1.00 95.56 101 PHE A N 1
ATOM 816 C CA . PHE A 1 101 ? 21.165 -9.795 21.003 1.00 95.56 101 PHE A CA 1
ATOM 817 C C . PHE A 1 101 ? 21.717 -9.395 19.627 1.00 95.56 101 PHE A C 1
ATOM 819 O O . PHE A 1 101 ? 22.344 -10.204 18.942 1.00 95.56 101 PHE A O 1
ATOM 826 N N . ALA A 1 102 ? 21.462 -8.164 19.178 1.00 94.69 102 ALA A N 1
ATOM 827 C CA . ALA A 1 102 ? 21.845 -7.736 17.843 1.00 94.69 102 ALA A CA 1
ATOM 828 C C . ALA A 1 102 ? 23.353 -7.473 17.730 1.00 94.69 102 ALA A C 1
ATOM 830 O O . ALA A 1 102 ? 23.924 -6.696 18.491 1.00 94.69 102 ALA A O 1
ATOM 831 N N . VAL A 1 103 ? 23.973 -8.032 16.685 1.00 94.56 103 VAL A N 1
ATOM 832 C CA . VAL A 1 103 ? 25.380 -7.763 16.328 1.00 94.56 103 VAL A CA 1
ATOM 833 C C . VAL A 1 103 ? 25.604 -6.277 16.023 1.00 94.56 103 VAL A C 1
ATOM 835 O O . VAL A 1 103 ? 26.641 -5.715 16.363 1.00 94.56 103 VAL A O 1
ATOM 838 N N . ASN A 1 104 ? 24.620 -5.621 15.401 1.00 94.88 104 ASN A N 1
ATOM 839 C CA . ASN A 1 104 ? 24.626 -4.181 15.164 1.00 94.88 104 ASN A CA 1
ATOM 840 C C . ASN A 1 104 ? 23.435 -3.530 15.875 1.00 94.88 104 ASN A C 1
ATOM 842 O O . ASN A 1 104 ? 22.315 -3.514 15.357 1.00 94.88 104 ASN A O 1
ATOM 846 N N . ILE A 1 105 ? 23.695 -2.974 17.061 1.00 92.56 105 ILE A N 1
ATOM 847 C CA . ILE A 1 105 ? 22.663 -2.371 17.911 1.00 92.56 105 ILE A CA 1
ATOM 848 C C . ILE A 1 105 ? 21.977 -1.181 17.222 1.00 92.56 105 ILE A C 1
ATOM 850 O O . ILE A 1 105 ? 20.761 -1.039 17.301 1.00 92.56 105 ILE A O 1
ATOM 854 N N . ARG A 1 106 ? 22.735 -0.353 16.484 1.00 91.50 106 ARG A N 1
ATOM 855 C CA . ARG A 1 106 ? 22.208 0.848 15.818 1.00 91.50 106 ARG A CA 1
ATOM 856 C C . ARG A 1 106 ? 21.208 0.470 14.731 1.00 91.50 106 ARG A C 1
ATOM 858 O O . ARG A 1 106 ? 20.113 1.024 14.696 1.00 91.50 106 ARG A O 1
ATOM 865 N N . ALA A 1 107 ? 21.572 -0.484 13.875 1.00 91.38 107 ALA A N 1
ATOM 866 C CA . ALA A 1 107 ? 20.671 -0.984 12.840 1.00 91.38 107 ALA A CA 1
ATOM 867 C C . ALA A 1 107 ? 19.422 -1.633 13.457 1.00 91.38 107 ALA A C 1
ATOM 869 O O . ALA A 1 107 ? 18.310 -1.411 12.986 1.00 91.38 107 ALA A O 1
ATOM 870 N N . SER A 1 108 ? 19.594 -2.374 14.556 1.00 94.38 108 SER A N 1
ATOM 871 C CA . SER A 1 108 ? 18.485 -3.020 15.259 1.00 94.38 108 SER A CA 1
ATOM 872 C C . SER A 1 108 ? 17.486 -2.022 15.854 1.00 94.38 108 SER A C 1
ATOM 874 O O . SER A 1 108 ? 16.280 -2.204 15.703 1.00 94.38 108 SER A O 1
ATOM 876 N N . ILE A 1 109 ? 17.964 -0.922 16.449 1.00 93.69 109 ILE A N 1
ATOM 877 C CA . ILE A 1 109 ? 17.096 0.166 16.928 1.00 93.69 109 ILE A CA 1
ATOM 878 C C . ILE A 1 109 ? 16.290 0.765 15.767 1.00 93.69 109 ILE A C 1
ATOM 880 O O . ILE A 1 109 ? 15.094 1.013 15.918 1.00 93.69 109 ILE A O 1
ATOM 884 N N . GLY A 1 110 ? 16.914 0.963 14.600 1.00 93.56 110 GLY A N 1
ATOM 885 C CA . GLY A 1 110 ? 16.218 1.432 13.398 1.00 93.56 110 GLY A CA 1
ATOM 886 C C . GLY A 1 110 ? 15.054 0.521 12.993 1.00 93.56 110 GLY A C 1
ATOM 887 O O . GLY A 1 110 ? 13.968 1.009 12.685 1.00 93.56 110 GLY A O 1
ATOM 888 N N . GLU A 1 111 ? 15.246 -0.797 13.072 1.00 93.88 111 GLU A N 1
ATOM 889 C CA . GLU A 1 111 ? 14.189 -1.772 12.789 1.00 93.88 111 GLU A CA 1
ATOM 890 C C . GLU A 1 111 ? 13.084 -1.772 13.853 1.00 93.88 111 GLU A C 1
ATOM 892 O O . GLU A 1 111 ? 11.906 -1.783 13.502 1.00 93.88 111 GLU A O 1
ATOM 897 N N . VAL A 1 112 ? 13.413 -1.654 15.143 1.00 96.25 112 VAL A N 1
ATOM 898 C CA . VAL A 1 112 ? 12.394 -1.489 16.199 1.00 96.25 112 VAL A CA 1
ATOM 899 C C . VAL A 1 112 ? 11.509 -0.270 15.922 1.00 96.25 112 VAL A C 1
ATOM 901 O O . VAL A 1 112 ? 10.283 -0.370 15.995 1.00 96.25 112 VAL A O 1
ATOM 904 N N . LEU A 1 113 ? 12.105 0.867 15.550 1.00 95.81 113 LEU A N 1
ATOM 905 C CA . LEU A 1 113 ? 11.359 2.086 15.217 1.00 95.81 113 LEU A CA 1
ATOM 906 C C . LEU A 1 113 ? 10.445 1.895 13.998 1.00 95.81 113 LEU A C 1
ATOM 908 O O . LEU A 1 113 ? 9.311 2.373 14.007 1.00 95.81 113 LEU A O 1
ATOM 912 N N . ARG A 1 114 ? 10.898 1.154 12.981 1.00 95.31 114 ARG A N 1
ATOM 913 C CA . ARG A 1 114 ? 10.083 0.785 11.812 1.00 95.31 114 ARG A CA 1
ATOM 914 C C . ARG A 1 114 ? 8.853 -0.036 12.222 1.00 95.31 114 ARG A C 1
ATOM 916 O O . ARG A 1 114 ? 7.751 0.222 11.746 1.00 95.31 114 ARG A O 1
ATOM 923 N N . TYR A 1 115 ? 9.012 -0.983 13.145 1.00 96.31 115 TYR A N 1
ATOM 924 C CA . TYR A 1 115 ? 7.893 -1.787 13.644 1.00 96.31 115 TYR A CA 1
ATOM 925 C C . TYR A 1 115 ? 6.929 -1.002 14.543 1.00 96.31 115 TYR A C 1
ATOM 927 O O . TYR A 1 115 ? 5.725 -1.268 14.511 1.00 96.31 115 TYR A O 1
ATOM 935 N N . PHE A 1 116 ? 7.407 0.006 15.278 1.00 97.19 116 PHE A N 1
ATOM 936 C CA . PHE A 1 116 ? 6.524 0.975 15.937 1.00 97.19 116 PHE A CA 1
ATOM 937 C C . PHE A 1 116 ? 5.705 1.786 14.928 1.00 97.19 116 PHE A C 1
ATOM 939 O O . PHE A 1 116 ? 4.498 1.930 15.110 1.00 97.19 116 PHE A O 1
ATOM 946 N N . ASP A 1 117 ? 6.323 2.264 13.846 1.00 96.75 117 ASP A N 1
ATOM 947 C CA . ASP A 1 117 ? 5.622 2.993 12.781 1.00 96.75 117 ASP A CA 1
ATOM 948 C C . ASP A 1 117 ? 4.509 2.139 12.150 1.00 96.75 117 ASP A C 1
ATOM 950 O O . ASP A 1 117 ? 3.359 2.576 12.042 1.00 96.75 117 ASP A O 1
ATOM 954 N N . TYR A 1 118 ? 4.797 0.868 11.853 1.00 96.06 118 TYR A N 1
ATOM 955 C CA . TYR A 1 118 ? 3.794 -0.082 11.359 1.00 96.06 118 TYR A CA 1
ATOM 956 C C . TYR A 1 118 ? 2.652 -0.303 12.354 1.00 96.06 118 TYR A C 1
ATOM 958 O O . TYR A 1 118 ? 1.485 -0.335 11.954 1.00 96.06 118 TYR A O 1
ATOM 966 N N . LEU A 1 119 ? 2.966 -0.412 13.647 1.00 97.69 119 LEU A N 1
ATOM 967 C CA . LEU A 1 119 ? 1.970 -0.547 14.707 1.00 97.69 119 LEU A CA 1
ATOM 968 C C . LEU A 1 119 ? 1.070 0.698 14.804 1.00 97.69 119 LEU A C 1
ATOM 970 O O . LEU A 1 119 ? -0.150 0.570 14.942 1.00 97.69 119 LEU A O 1
ATOM 974 N N . PHE A 1 120 ? 1.641 1.899 14.697 1.00 97.62 120 PHE A N 1
ATOM 975 C CA . PHE A 1 120 ? 0.884 3.154 14.712 1.00 97.62 120 PHE A CA 1
ATOM 976 C C . PHE A 1 120 ? -0.064 3.249 13.520 1.00 97.62 120 PHE A C 1
ATOM 978 O O . PHE A 1 120 ? -1.257 3.519 13.702 1.00 97.62 120 PHE A O 1
ATOM 985 N N . MET A 1 121 ? 0.426 2.935 12.320 1.00 97.06 121 MET A N 1
ATOM 986 C CA . MET A 1 121 ? -0.402 2.877 11.116 1.00 97.06 121 MET A CA 1
ATOM 987 C C . MET A 1 121 ? -1.524 1.844 11.255 1.00 97.06 121 MET A C 1
ATOM 989 O O . MET A 1 121 ? -2.681 2.149 10.957 1.00 97.06 121 MET A O 1
ATOM 993 N N . TYR A 1 122 ? -1.220 0.654 11.779 1.00 97.25 122 TYR A N 1
ATOM 994 C CA . TYR A 1 122 ? -2.213 -0.383 12.054 1.00 97.25 122 TYR A CA 1
ATOM 995 C C . TYR A 1 122 ? -3.333 0.117 12.981 1.00 97.25 122 TYR A C 1
ATOM 997 O O . TYR A 1 122 ? -4.518 -0.008 12.641 1.00 97.25 122 TYR A O 1
ATOM 1005 N N . PHE A 1 123 ? -2.994 0.724 14.122 1.00 97.00 123 PHE A N 1
ATOM 1006 C CA . PHE A 1 123 ? -3.989 1.260 15.055 1.00 97.00 123 PHE A CA 1
ATOM 1007 C C . PHE A 1 123 ? -4.817 2.387 14.427 1.00 97.00 123 PHE A C 1
ATOM 1009 O O . PHE A 1 123 ? -6.045 2.390 14.543 1.00 97.00 123 PHE A O 1
ATOM 1016 N N . MET A 1 124 ? -4.182 3.313 13.705 1.00 96.56 124 MET A N 1
ATOM 1017 C CA . MET A 1 124 ? -4.904 4.397 13.040 1.00 96.56 124 MET A CA 1
ATOM 1018 C C . MET A 1 124 ? -5.886 3.871 11.992 1.00 96.56 124 MET A C 1
ATOM 1020 O O . MET A 1 124 ? -7.047 4.290 11.997 1.00 96.56 124 MET A O 1
ATOM 1024 N N . VAL A 1 125 ? -5.467 2.940 11.129 1.00 96.44 125 VAL A N 1
ATOM 1025 C CA . VAL A 1 125 ? -6.338 2.344 10.101 1.00 96.44 125 VAL A CA 1
ATOM 1026 C C . VAL A 1 125 ? -7.509 1.617 10.755 1.00 96.44 125 VAL A C 1
ATOM 1028 O O . VAL A 1 125 ? -8.665 1.942 10.480 1.00 96.44 125 VAL A O 1
ATOM 1031 N N . SER A 1 126 ? -7.222 0.687 11.668 1.00 94.94 126 SER A N 1
ATOM 1032 C CA . SER A 1 126 ? -8.229 -0.184 12.293 1.00 94.94 126 SER A CA 1
ATOM 1033 C C . SER A 1 126 ? -9.312 0.574 13.067 1.00 94.94 126 SER A C 1
ATOM 1035 O O . SER A 1 126 ? -10.442 0.098 13.165 1.00 94.94 126 SER A O 1
ATOM 1037 N N . ARG A 1 127 ? -9.008 1.766 13.598 1.00 92.88 127 ARG A N 1
ATOM 1038 C CA . ARG A 1 127 ? -9.978 2.575 14.357 1.00 92.88 127 ARG A CA 1
ATOM 1039 C C . ARG A 1 127 ? -10.587 3.711 13.548 1.00 92.88 127 ARG A C 1
ATOM 1041 O O . ARG A 1 127 ? -11.690 4.144 13.874 1.00 92.88 127 ARG A O 1
ATOM 1048 N N . THR A 1 128 ? -9.917 4.215 12.516 1.00 93.19 128 THR A N 1
ATOM 1049 C CA . THR A 1 128 ? -10.403 5.383 11.757 1.00 93.19 128 THR A CA 1
ATOM 1050 C C . THR A 1 128 ? -11.236 4.976 10.539 1.00 93.19 128 THR A C 1
ATOM 1052 O O . THR A 1 128 ? -12.168 5.694 10.150 1.00 93.19 128 THR A O 1
ATOM 1055 N N . VAL A 1 129 ? -10.941 3.814 9.953 1.00 95.00 129 VAL A N 1
ATOM 1056 C CA . VAL A 1 129 ? -11.526 3.309 8.702 1.00 95.00 129 VAL A CA 1
ATOM 1057 C C . VAL A 1 129 ? -12.635 2.297 9.019 1.00 95.00 129 VAL A C 1
ATOM 1059 O O . VAL A 1 129 ? -12.451 1.093 8.896 1.00 95.00 129 VAL A O 1
ATOM 1062 N N . LYS A 1 130 ? -13.789 2.794 9.489 1.00 90.12 130 LYS A N 1
ATOM 1063 C CA . LYS A 1 130 ? -14.903 1.951 9.979 1.00 90.12 130 LYS A CA 1
ATOM 1064 C C . LYS A 1 130 ? -15.988 1.645 8.942 1.00 90.12 130 LYS A C 1
ATOM 1066 O O . LYS A 1 130 ? -16.753 0.708 9.126 1.00 90.12 130 LYS A O 1
ATOM 1071 N N . ASP A 1 131 ? -16.099 2.452 7.891 1.00 94.00 131 ASP A N 1
ATOM 1072 C CA . ASP A 1 131 ? -17.166 2.349 6.896 1.00 94.00 131 ASP A CA 1
ATOM 1073 C C . ASP A 1 131 ? -16.623 2.046 5.496 1.00 94.00 131 ASP A C 1
ATOM 1075 O O . ASP A 1 131 ? -15.478 2.366 5.165 1.00 94.00 131 ASP A O 1
ATOM 1079 N N . ASN A 1 132 ? -17.478 1.462 4.653 1.00 93.75 132 ASN A N 1
ATOM 1080 C CA . ASN A 1 132 ? -17.109 1.064 3.297 1.00 93.75 132 ASN A CA 1
ATOM 1081 C C . ASN A 1 132 ? -16.548 2.236 2.488 1.00 93.75 132 ASN A C 1
ATOM 1083 O O . ASN A 1 132 ? -15.563 2.057 1.780 1.00 93.75 132 ASN A O 1
ATOM 1087 N N . LYS A 1 133 ? -17.107 3.448 2.612 1.00 95.12 133 LYS A N 1
ATOM 1088 C CA . LYS A 1 133 ? -16.624 4.609 1.851 1.00 95.12 133 LYS A CA 1
ATOM 1089 C C . LYS A 1 133 ? -15.169 4.918 2.202 1.00 95.12 133 LYS A C 1
ATOM 1091 O O . LYS A 1 133 ? -14.367 5.130 1.292 1.00 95.12 133 LYS A O 1
ATOM 1096 N N . LYS A 1 134 ? -14.809 4.896 3.488 1.00 96.88 134 LYS A N 1
ATOM 1097 C CA . LYS A 1 134 ? -13.418 5.081 3.922 1.00 96.88 134 LYS A CA 1
ATOM 1098 C C . LYS A 1 134 ? -12.500 3.936 3.491 1.00 96.88 134 LYS A C 1
ATOM 1100 O O . LYS A 1 134 ? -11.356 4.204 3.127 1.00 96.88 134 LYS A O 1
ATOM 1105 N N . ILE A 1 135 ? -12.978 2.689 3.505 1.00 97.00 135 ILE A N 1
ATOM 1106 C CA . ILE A 1 135 ? -12.209 1.537 3.001 1.00 97.00 135 ILE A CA 1
ATOM 1107 C C . ILE A 1 135 ? -11.910 1.733 1.512 1.00 97.00 135 ILE A C 1
ATOM 1109 O O . ILE A 1 135 ? -10.749 1.734 1.112 1.00 97.00 135 ILE A O 1
ATOM 1113 N N . PHE A 1 136 ? -12.940 1.981 0.699 1.00 96.69 136 PHE A N 1
ATOM 1114 C CA . PHE A 1 136 ? -12.784 2.209 -0.736 1.00 96.69 136 PHE A CA 1
ATOM 1115 C C . PHE A 1 136 ? -11.856 3.391 -1.024 1.00 96.69 136 PHE A C 1
ATOM 1117 O O . PHE A 1 136 ? -10.988 3.277 -1.884 1.00 96.69 136 PHE A O 1
ATOM 1124 N N . MET A 1 137 ? -11.986 4.506 -0.305 1.00 98.12 137 MET A N 1
ATOM 1125 C CA . MET A 1 137 ? -11.115 5.665 -0.508 1.00 98.12 137 MET A CA 1
ATOM 1126 C C . MET A 1 137 ? -9.658 5.381 -0.104 1.00 98.12 137 MET A C 1
ATOM 1128 O O . MET A 1 137 ? -8.760 5.765 -0.848 1.00 98.12 137 MET A O 1
ATOM 1132 N N . LEU A 1 138 ? -9.407 4.640 0.983 1.00 98.44 138 LEU A N 1
ATOM 1133 C CA . LEU A 1 138 ? -8.055 4.195 1.351 1.00 98.44 138 LEU A CA 1
ATOM 1134 C C . LEU A 1 138 ? -7.436 3.313 0.257 1.00 98.44 138 LEU A C 1
ATOM 1136 O O . LEU A 1 138 ? -6.311 3.564 -0.173 1.00 98.44 138 LEU A O 1
ATOM 1140 N N . LEU A 1 139 ? -8.182 2.316 -0.228 1.00 98.19 139 LEU A N 1
ATOM 1141 C CA . LEU A 1 139 ? -7.723 1.427 -1.300 1.00 98.19 139 LEU A CA 1
ATOM 1142 C C . LEU A 1 139 ? -7.439 2.202 -2.593 1.00 98.19 139 LEU A C 1
ATOM 1144 O O . LEU A 1 139 ? -6.415 1.971 -3.228 1.00 98.19 139 LEU A O 1
ATOM 1148 N N . ASN A 1 140 ? -8.297 3.159 -2.958 1.00 98.44 140 ASN A N 1
ATOM 1149 C CA . ASN A 1 140 ? -8.084 4.012 -4.128 1.00 98.44 140 ASN A CA 1
ATOM 1150 C C . ASN A 1 140 ? -6.840 4.898 -3.991 1.00 98.44 140 ASN A C 1
ATOM 1152 O O . ASN A 1 140 ? -6.121 5.069 -4.968 1.00 98.44 140 ASN A O 1
ATOM 1156 N N . VAL A 1 141 ? -6.554 5.435 -2.800 1.00 98.62 141 VAL A N 1
ATOM 1157 C CA . VAL A 1 141 ? -5.334 6.225 -2.556 1.00 98.62 141 VAL A CA 1
ATOM 1158 C C . VAL A 1 141 ? -4.077 5.365 -2.695 1.00 98.62 141 VAL A C 1
ATOM 1160 O O . VAL A 1 141 ? -3.097 5.807 -3.289 1.00 98.62 141 VAL A O 1
ATOM 1163 N N . LEU A 1 142 ? -4.110 4.122 -2.214 1.00 98.62 142 LEU A N 1
ATOM 1164 C CA . LEU A 1 142 ? -3.003 3.180 -2.382 1.00 98.62 142 LEU A CA 1
ATOM 1165 C C . LEU A 1 142 ? -2.806 2.776 -3.854 1.00 98.62 142 LEU A C 1
ATOM 1167 O O . LEU A 1 142 ? -1.680 2.777 -4.356 1.00 98.62 142 LEU A O 1
ATOM 1171 N N . VAL A 1 143 ? -3.901 2.515 -4.576 1.00 98.81 143 VAL A N 1
ATOM 1172 C CA . VAL A 1 143 ? -3.875 2.278 -6.028 1.00 98.81 143 VAL A CA 1
ATOM 1173 C C . VAL A 1 143 ? -3.315 3.495 -6.763 1.00 98.81 143 VAL A C 1
ATOM 1175 O O . VAL A 1 143 ? -2.415 3.339 -7.584 1.00 98.81 143 VAL A O 1
ATOM 1178 N N . LEU A 1 144 ? -3.742 4.709 -6.413 1.00 98.75 144 LEU A N 1
ATOM 1179 C CA . LEU A 1 144 ? -3.209 5.945 -6.985 1.00 98.75 144 LEU A CA 1
ATOM 1180 C C . LEU A 1 144 ? -1.711 6.116 -6.691 1.00 98.75 144 LEU A C 1
ATOM 1182 O O . LEU A 1 144 ? -0.958 6.478 -7.590 1.00 98.75 144 LEU A O 1
ATOM 1186 N N . SER A 1 145 ? -1.256 5.818 -5.472 1.00 98.62 145 SER A N 1
ATOM 1187 C CA . SER A 1 145 ? 0.173 5.852 -5.129 1.00 98.62 145 SER A CA 1
ATOM 1188 C C . SER A 1 145 ? 0.972 4.898 -6.023 1.00 98.62 145 SER A C 1
ATOM 1190 O O . SER A 1 145 ? 1.943 5.299 -6.664 1.00 98.62 145 SER A O 1
ATOM 1192 N N . SER A 1 146 ? 0.505 3.656 -6.176 1.00 98.69 146 SER A N 1
ATOM 1193 C CA . SER A 1 146 ? 1.141 2.679 -7.069 1.00 98.69 146 SER A CA 1
ATOM 1194 C C . SER A 1 146 ? 1.080 3.044 -8.551 1.00 98.69 146 SER A C 1
ATOM 1196 O O . SER A 1 146 ? 2.029 2.761 -9.278 1.00 98.69 146 SER A O 1
ATOM 1198 N N . PHE A 1 147 ? 0.031 3.735 -8.995 1.00 98.75 147 PHE A N 1
ATOM 1199 C CA . PHE A 1 147 ? -0.036 4.296 -10.339 1.00 98.75 147 PHE A CA 1
ATOM 1200 C C . PHE A 1 147 ? 1.059 5.343 -10.562 1.00 98.75 147 PHE A C 1
ATOM 1202 O O . PHE A 1 147 ? 1.765 5.279 -11.563 1.00 98.75 147 PHE A O 1
ATOM 1209 N N . VAL A 1 148 ? 1.262 6.261 -9.610 1.00 98.69 148 VAL A N 1
ATOM 1210 C CA . VAL A 1 148 ? 2.339 7.263 -9.689 1.00 98.69 148 VAL A CA 1
ATOM 1211 C C . VAL A 1 148 ? 3.712 6.586 -9.720 1.00 98.69 148 VAL A C 1
ATOM 1213 O O . VAL A 1 148 ? 4.546 6.945 -10.549 1.00 98.69 148 VAL A O 1
ATOM 1216 N N . VAL A 1 149 ? 3.934 5.553 -8.897 1.00 98.69 149 VAL A N 1
ATOM 1217 C CA . VAL A 1 149 ? 5.163 4.738 -8.956 1.00 98.69 149 VAL A CA 1
ATOM 1218 C C . VAL A 1 149 ? 5.330 4.089 -10.338 1.00 98.69 149 VAL A C 1
ATOM 1220 O O . VAL A 1 149 ? 6.430 4.095 -10.889 1.00 98.69 149 VAL A O 1
ATOM 1223 N N . ALA A 1 150 ? 4.268 3.557 -10.940 1.00 98.62 150 ALA A N 1
ATOM 1224 C CA . ALA A 1 150 ? 4.337 2.971 -12.277 1.00 98.62 150 ALA A CA 1
ATOM 1225 C C . ALA A 1 150 ? 4.700 4.016 -13.348 1.00 98.62 150 ALA A C 1
ATOM 1227 O O . ALA A 1 150 ? 5.593 3.780 -14.162 1.00 98.62 150 ALA A O 1
ATOM 1228 N N . VAL A 1 151 ? 4.063 5.192 -13.302 1.00 98.56 151 VAL A N 1
ATOM 1229 C CA . VAL A 1 151 ? 4.316 6.311 -14.224 1.00 98.56 151 VAL A CA 1
ATOM 1230 C C . VAL A 1 151 ? 5.754 6.809 -14.115 1.00 98.56 151 VAL A C 1
ATOM 1232 O O . VAL A 1 151 ? 6.397 6.987 -15.146 1.00 98.56 151 VAL A O 1
ATOM 1235 N N . VAL A 1 152 ? 6.289 6.984 -12.901 1.00 98.44 152 VAL A N 1
ATOM 1236 C CA . VAL A 1 152 ? 7.698 7.373 -12.715 1.00 98.44 152 VAL A CA 1
ATOM 1237 C C . VAL A 1 152 ? 8.624 6.328 -13.332 1.00 98.44 152 VAL A C 1
ATOM 1239 O O . VAL A 1 152 ? 9.518 6.682 -14.091 1.00 98.44 152 VAL A O 1
ATOM 1242 N N . GLY A 1 153 ? 8.379 5.042 -13.076 1.00 97.94 153 GLY A N 1
ATOM 1243 C CA . GLY A 1 153 ? 9.196 3.957 -13.619 1.00 97.94 153 GLY A CA 1
ATOM 1244 C C . GLY A 1 153 ? 9.223 3.921 -15.148 1.00 97.94 153 GLY A C 1
ATOM 1245 O O . GLY A 1 153 ? 10.295 3.862 -15.752 1.00 97.94 153 GLY A O 1
ATOM 1246 N N . LEU A 1 154 ? 8.046 3.990 -15.773 1.00 97.88 154 LEU A N 1
ATOM 1247 C CA . LEU A 1 154 ? 7.909 3.986 -17.229 1.00 97.88 154 LEU A CA 1
ATOM 1248 C C . LEU A 1 154 ? 8.471 5.266 -17.847 1.00 97.88 154 LEU A C 1
ATOM 1250 O O . LEU A 1 154 ? 9.256 5.191 -18.788 1.00 97.88 154 LEU A O 1
ATOM 1254 N N . GLY A 1 155 ? 8.149 6.433 -17.287 1.00 98.00 155 GLY A N 1
ATOM 1255 C CA . GLY A 1 155 ? 8.668 7.717 -17.757 1.00 98.00 155 GLY A CA 1
ATOM 1256 C C . GLY A 1 155 ? 10.192 7.790 -17.691 1.00 98.00 155 GLY A C 1
ATOM 1257 O O . GLY A 1 155 ? 10.824 8.326 -18.599 1.00 98.00 155 GLY A O 1
ATOM 1258 N N . SER A 1 156 ? 10.806 7.200 -16.666 1.00 97.12 156 SER A N 1
ATOM 1259 C CA . SER A 1 156 ? 12.264 7.117 -16.567 1.00 97.12 156 SER A CA 1
ATOM 1260 C C . SER A 1 156 ? 12.894 6.164 -17.583 1.00 97.12 156 SER A C 1
ATOM 1262 O O . SER A 1 156 ? 13.982 6.460 -18.069 1.00 97.12 156 SER A O 1
ATOM 1264 N N . SER A 1 157 ? 12.215 5.081 -17.978 1.00 95.75 157 SER A N 1
ATOM 1265 C CA . SER A 1 157 ? 12.727 4.161 -19.012 1.00 95.75 157 SER A CA 1
ATOM 1266 C C . SER A 1 157 ? 12.857 4.793 -20.404 1.00 95.75 157 SER A C 1
ATOM 1268 O O . SER A 1 157 ? 13.696 4.368 -21.195 1.00 95.75 157 SER A O 1
ATOM 1270 N N . VAL A 1 158 ? 12.070 5.837 -20.684 1.00 96.12 158 VAL A N 1
ATOM 1271 C CA . VAL A 1 158 ? 12.076 6.575 -21.960 1.00 96.12 158 VAL A CA 1
ATOM 1272 C C . VAL A 1 158 ? 12.698 7.972 -21.834 1.00 96.12 158 VAL A C 1
ATOM 1274 O O . VAL A 1 158 ? 12.505 8.815 -22.704 1.00 96.12 158 VAL A O 1
ATOM 1277 N N . ASN A 1 159 ? 13.443 8.235 -20.753 1.00 94.19 159 ASN A N 1
ATOM 1278 C CA . ASN A 1 159 ? 14.091 9.523 -20.463 1.00 94.19 159 ASN A CA 1
ATOM 1279 C C . ASN A 1 159 ? 13.143 10.740 -20.355 1.00 94.19 159 ASN A C 1
ATOM 1281 O O . ASN A 1 159 ? 13.593 11.873 -20.494 1.00 94.19 159 ASN A O 1
ATOM 1285 N N . LEU A 1 160 ? 11.851 10.539 -20.064 1.00 97.00 160 LEU A N 1
ATOM 1286 C CA . LEU A 1 160 ? 10.895 11.633 -19.820 1.00 97.00 160 LEU A CA 1
ATOM 1287 C C . LEU A 1 160 ? 10.912 12.129 -18.367 1.00 97.00 160 LEU A C 1
ATOM 1289 O O . LEU A 1 160 ? 10.633 13.297 -18.108 1.00 97.00 160 LEU A O 1
ATOM 1293 N N . ILE A 1 161 ? 11.205 11.246 -17.406 1.00 96.94 161 ILE A N 1
ATOM 1294 C CA . ILE A 1 161 ? 11.244 11.575 -15.973 1.00 96.94 161 ILE A CA 1
ATOM 1295 C C . ILE A 1 161 ? 12.634 11.272 -15.420 1.00 96.94 161 ILE A C 1
ATOM 1297 O O . ILE A 1 161 ? 13.080 10.125 -15.424 1.00 96.94 161 ILE A O 1
ATOM 1301 N N . HIS A 1 162 ? 13.295 12.287 -14.866 1.00 94.31 162 HIS A N 1
ATOM 1302 C CA . HIS A 1 162 ? 14.610 12.144 -14.244 1.00 94.31 162 HIS A CA 1
ATOM 1303 C C . HIS A 1 162 ? 14.480 11.944 -12.732 1.00 94.31 162 HIS A C 1
ATOM 1305 O O . HIS A 1 162 ? 14.444 12.899 -11.959 1.00 94.31 162 HIS A O 1
ATOM 1311 N N . TYR A 1 163 ? 14.431 10.684 -12.305 1.00 94.50 163 TYR A N 1
ATOM 1312 C CA . TYR A 1 163 ? 14.529 10.305 -10.895 1.00 94.50 163 TYR A CA 1
ATOM 1313 C C . TYR A 1 163 ? 15.754 9.412 -10.702 1.00 94.50 163 TYR A C 1
ATOM 1315 O O . TYR A 1 163 ? 15.897 8.395 -11.382 1.00 94.50 163 TYR A O 1
ATOM 1323 N N . ASN A 1 164 ? 16.658 9.775 -9.791 1.00 93.75 164 ASN A N 1
ATOM 1324 C CA . ASN A 1 164 ? 17.916 9.045 -9.621 1.00 93.75 164 ASN A CA 1
ATOM 1325 C C . ASN A 1 164 ? 17.656 7.568 -9.264 1.00 93.75 164 ASN A C 1
ATOM 1327 O O . ASN A 1 164 ? 16.873 7.277 -8.360 1.00 93.75 164 ASN A O 1
ATOM 1331 N N . GLY A 1 165 ? 18.296 6.641 -9.979 1.00 92.94 165 GLY A N 1
ATOM 1332 C CA . GLY A 1 165 ? 18.187 5.201 -9.735 1.00 92.94 165 GLY A CA 1
ATOM 1333 C C . GLY A 1 165 ? 16.833 4.574 -10.086 1.00 92.94 165 GLY A C 1
ATOM 1334 O O . GLY A 1 165 ? 16.601 3.427 -9.716 1.00 92.94 165 GLY A O 1
ATOM 1335 N N . SER A 1 166 ? 15.943 5.295 -10.778 1.00 95.12 166 SER A N 1
ATOM 1336 C CA . SER A 1 166 ? 14.615 4.801 -11.192 1.00 95.12 166 SER A CA 1
ATOM 1337 C C . SER A 1 166 ? 14.638 3.849 -12.390 1.00 95.12 166 SER A C 1
ATOM 1339 O O . SER A 1 166 ? 13.736 3.021 -12.538 1.00 95.12 166 SER A O 1
ATOM 1341 N N . TRP A 1 167 ? 15.682 3.921 -13.210 1.00 96.00 167 TRP A N 1
ATOM 1342 C CA . TRP A 1 167 ? 15.936 3.020 -14.327 1.00 96.00 167 TRP A CA 1
ATOM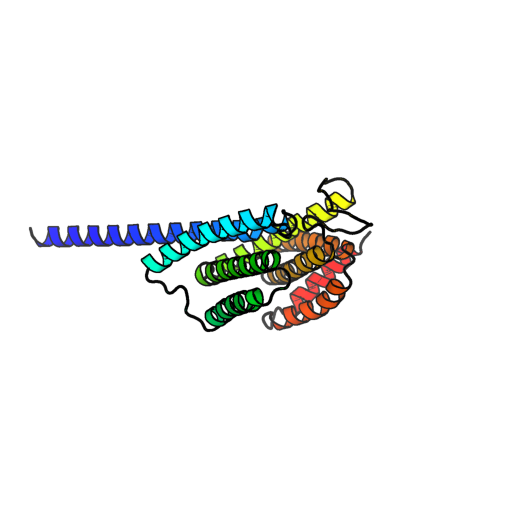 1343 C C . TRP A 1 167 ? 17.413 2.634 -14.319 1.00 96.00 167 TRP A C 1
ATOM 1345 O O . TRP A 1 167 ? 18.283 3.491 -14.477 1.00 96.00 167 TRP A O 1
ATOM 1355 N N . VAL A 1 168 ? 17.707 1.356 -14.074 1.00 94.69 168 VAL A N 1
ATOM 1356 C CA . VAL A 1 168 ? 19.085 0.854 -13.949 1.00 94.69 168 VAL A CA 1
ATOM 1357 C C . VAL A 1 168 ? 19.173 -0.530 -14.577 1.00 94.69 168 VAL A C 1
ATOM 1359 O O . VAL A 1 168 ? 18.361 -1.402 -14.282 1.00 94.69 168 VAL A O 1
ATOM 1362 N N . GLY A 1 169 ? 20.169 -0.746 -15.442 1.00 92.44 169 GLY A N 1
ATOM 1363 C CA . GLY A 1 169 ? 20.438 -2.065 -16.028 1.00 92.44 169 GLY A CA 1
ATOM 1364 C C . GLY A 1 169 ? 19.285 -2.626 -16.868 1.00 92.44 169 GLY A C 1
ATOM 1365 O O . GLY A 1 169 ? 19.043 -3.828 -16.831 1.00 92.44 169 GLY A O 1
ATOM 1366 N N . GLY A 1 170 ? 18.542 -1.760 -17.569 1.00 93.88 170 GLY A N 1
ATOM 1367 C CA . GLY A 1 170 ? 17.401 -2.165 -18.399 1.00 93.88 170 GLY A CA 1
ATOM 1368 C C . GLY A 1 170 ? 16.147 -2.553 -17.608 1.00 93.88 170 GLY A C 1
ATOM 1369 O O . GLY A 1 170 ? 15.291 -3.260 -18.135 1.00 93.88 170 GLY A O 1
ATOM 1370 N N . ARG A 1 171 ? 16.057 -2.154 -16.332 1.00 96.62 171 ARG A N 1
ATOM 1371 C CA . ARG A 1 171 ? 14.967 -2.523 -15.422 1.00 96.62 171 ARG A CA 1
ATOM 1372 C C . ARG A 1 171 ? 14.332 -1.299 -14.785 1.00 96.62 171 ARG A C 1
ATOM 1374 O O . ARG A 1 171 ? 15.022 -0.351 -14.402 1.00 96.62 171 ARG A O 1
ATOM 1381 N N . ILE A 1 172 ? 13.017 -1.375 -14.589 1.00 97.88 172 ILE A N 1
ATOM 1382 C CA . ILE A 1 172 ? 12.281 -0.400 -13.787 1.00 97.88 172 ILE A CA 1
ATOM 1383 C C . ILE A 1 172 ? 12.562 -0.650 -12.309 1.00 97.88 172 ILE A C 1
ATOM 1385 O O . ILE A 1 172 ? 12.127 -1.642 -11.722 1.00 97.88 172 ILE A O 1
ATOM 1389 N N . ASN A 1 173 ? 13.237 0.316 -11.701 1.00 97.31 173 ASN A N 1
ATOM 1390 C CA . ASN A 1 173 ? 13.427 0.412 -10.262 1.00 97.31 173 ASN A CA 1
ATOM 1391 C C . ASN A 1 173 ? 12.449 1.420 -9.641 1.00 97.31 173 ASN A C 1
ATOM 1393 O O . ASN A 1 173 ? 12.129 1.302 -8.461 1.00 97.31 173 ASN A O 1
ATOM 1397 N N . SER A 1 174 ? 11.960 2.380 -10.434 1.00 97.81 174 SER A N 1
ATOM 1398 C CA . SER A 1 174 ? 11.078 3.483 -10.039 1.00 97.81 174 SER A CA 1
ATOM 1399 C C . SER A 1 174 ? 11.550 4.218 -8.769 1.00 97.81 174 SER A C 1
ATOM 1401 O O . SER A 1 174 ? 12.736 4.223 -8.435 1.00 97.81 174 SER A O 1
ATOM 1403 N N . THR A 1 175 ? 10.639 4.866 -8.051 1.00 97.25 175 THR A N 1
ATOM 1404 C CA . THR A 1 175 ? 10.916 5.670 -6.860 1.00 97.25 175 THR A CA 1
ATOM 1405 C C . THR A 1 175 ? 11.513 4.868 -5.710 1.00 97.25 175 THR A C 1
ATOM 1407 O O . THR A 1 175 ? 12.177 5.451 -4.861 1.00 97.25 175 THR A O 1
ATOM 1410 N N . PHE A 1 176 ? 11.327 3.543 -5.677 1.00 96.56 176 PHE A N 1
ATOM 1411 C CA . PHE A 1 176 ? 11.949 2.677 -4.674 1.00 96.56 176 PHE A CA 1
ATOM 1412 C C . PHE A 1 176 ? 13.439 2.447 -4.914 1.00 96.56 176 PHE A C 1
ATOM 1414 O O . PHE A 1 176 ? 14.117 2.055 -3.975 1.00 96.56 176 PHE A O 1
ATOM 1421 N N . GLN A 1 177 ? 13.949 2.654 -6.134 1.00 96.31 177 GLN A N 1
ATOM 1422 C CA . GLN A 1 177 ? 15.333 2.347 -6.535 1.00 96.31 177 GLN A CA 1
ATOM 1423 C C . GLN A 1 177 ? 15.722 0.856 -6.470 1.00 96.31 177 GLN A C 1
ATOM 1425 O O . GLN A 1 177 ? 16.854 0.499 -6.792 1.00 96.31 177 GLN A O 1
ATOM 1430 N N . TYR A 1 178 ? 14.773 -0.029 -6.148 1.00 95.62 178 TYR A N 1
ATOM 1431 C CA . TYR A 1 178 ? 14.961 -1.477 -6.096 1.00 95.62 178 TYR A CA 1
ATOM 1432 C C . TYR A 1 178 ? 13.877 -2.177 -6.924 1.00 95.62 178 TYR A C 1
ATOM 1434 O O . TYR A 1 178 ? 12.694 -2.073 -6.589 1.00 95.62 178 TYR A O 1
ATOM 1442 N N . PRO A 1 179 ? 14.238 -2.945 -7.968 1.00 96.44 179 PRO A N 1
ATOM 1443 C CA . PRO A 1 179 ? 13.255 -3.492 -8.901 1.00 96.44 179 PRO A CA 1
ATOM 1444 C C . PRO A 1 179 ? 12.344 -4.538 -8.252 1.00 96.44 179 PRO A C 1
ATOM 1446 O O . PRO A 1 179 ? 11.161 -4.603 -8.564 1.00 96.44 179 PRO A O 1
ATOM 1449 N N . ASN A 1 180 ? 12.858 -5.334 -7.307 1.00 97.06 180 ASN A N 1
ATOM 1450 C CA . ASN A 1 180 ? 12.056 -6.349 -6.617 1.00 97.06 180 ASN A CA 1
ATOM 1451 C C . ASN A 1 180 ? 11.002 -5.725 -5.694 1.00 97.06 180 ASN A C 1
ATOM 1453 O O . ASN A 1 180 ? 9.866 -6.187 -5.667 1.00 97.06 180 ASN A O 1
ATOM 1457 N N . THR A 1 181 ? 11.347 -4.655 -4.975 1.00 96.50 181 THR A N 1
ATOM 1458 C CA . THR A 1 181 ? 10.383 -3.928 -4.141 1.00 96.50 181 THR A CA 1
ATOM 1459 C C . THR A 1 181 ? 9.316 -3.268 -4.994 1.00 96.50 181 THR A C 1
ATOM 1461 O O . TH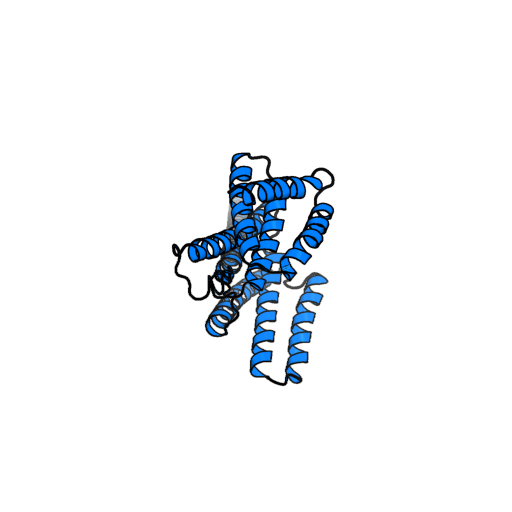R A 1 181 ? 8.130 -3.400 -4.699 1.00 96.50 181 THR A O 1
ATOM 1464 N N . THR A 1 182 ? 9.730 -2.599 -6.072 1.00 98.12 182 THR A N 1
ATOM 1465 C CA . THR A 1 182 ? 8.805 -1.977 -7.022 1.00 98.12 182 THR A CA 1
ATOM 1466 C C . THR A 1 182 ? 7.844 -3.005 -7.593 1.00 98.12 182 THR A C 1
ATOM 1468 O O . THR A 1 182 ? 6.643 -2.758 -7.605 1.00 98.12 182 THR A O 1
ATOM 1471 N N . ALA A 1 183 ? 8.335 -4.187 -7.971 1.00 98.31 183 ALA A N 1
ATOM 1472 C CA . ALA A 1 183 ? 7.493 -5.275 -8.451 1.00 98.31 183 ALA A CA 1
ATOM 1473 C C . ALA A 1 183 ? 6.467 -5.719 -7.401 1.00 98.31 183 ALA A C 1
ATOM 1475 O O . ALA A 1 183 ? 5.281 -5.796 -7.707 1.00 98.31 183 ALA A O 1
ATOM 1476 N N . SER A 1 184 ? 6.896 -5.957 -6.157 1.00 97.81 184 SER A N 1
ATOM 1477 C CA . SER A 1 184 ? 5.998 -6.360 -5.067 1.00 97.81 184 SER A CA 1
ATOM 1478 C C . SER A 1 184 ? 4.933 -5.304 -4.764 1.00 97.81 184 SER A C 1
ATOM 1480 O O . SER A 1 184 ? 3.764 -5.644 -4.580 1.00 97.81 184 SER A O 1
ATOM 1482 N N . PHE A 1 185 ? 5.314 -4.025 -4.752 1.00 98.19 185 PHE A N 1
ATOM 1483 C CA . PHE A 1 185 ? 4.400 -2.910 -4.507 1.00 98.19 185 PHE A CA 1
ATOM 1484 C C . PHE A 1 185 ? 3.376 -2.754 -5.639 1.00 98.19 185 PHE A C 1
ATOM 1486 O O . PHE A 1 185 ? 2.173 -2.695 -5.382 1.00 98.19 185 PHE A O 1
ATOM 1493 N N . LEU A 1 186 ? 3.841 -2.749 -6.894 1.00 98.69 186 LEU A N 1
ATOM 1494 C CA . LEU A 1 186 ? 2.974 -2.689 -8.071 1.00 98.69 186 LEU A CA 1
ATOM 1495 C C . LEU A 1 186 ? 2.030 -3.891 -8.127 1.00 98.69 186 LEU A C 1
ATOM 1497 O O . LEU A 1 186 ? 0.841 -3.699 -8.335 1.00 98.69 186 LEU A O 1
ATOM 1501 N N . MET A 1 187 ? 2.525 -5.106 -7.877 1.00 98.44 187 MET A N 1
ATOM 1502 C CA . MET A 1 187 ? 1.718 -6.329 -7.857 1.00 98.44 187 MET A CA 1
ATOM 1503 C C . MET A 1 187 ? 0.614 -6.274 -6.799 1.00 98.44 187 MET A C 1
ATOM 1505 O O . MET A 1 187 ? -0.540 -6.571 -7.105 1.00 98.44 187 MET A O 1
ATOM 1509 N N . ALA A 1 188 ? 0.945 -5.884 -5.565 1.00 98.12 188 ALA A N 1
ATOM 1510 C CA . ALA A 1 188 ? -0.030 -5.819 -4.481 1.00 98.12 188 ALA A CA 1
ATOM 1511 C C . ALA A 1 188 ? -1.195 -4.884 -4.836 1.00 98.12 188 ALA A C 1
ATOM 1513 O O . ALA A 1 188 ? -2.362 -5.270 -4.740 1.00 98.12 188 ALA A O 1
ATOM 1514 N N . PHE A 1 189 ? -0.891 -3.675 -5.312 1.00 98.62 189 PHE A N 1
ATOM 1515 C CA . PHE A 1 189 ? -1.924 -2.691 -5.634 1.00 98.62 189 PHE A CA 1
ATOM 1516 C C . PHE A 1 189 ? -2.547 -2.870 -7.015 1.00 98.62 189 PHE A C 1
ATOM 1518 O O . PHE A 1 189 ? -3.666 -2.411 -7.231 1.00 98.62 189 PHE A O 1
ATOM 1525 N N . PHE A 1 190 ? -1.902 -3.611 -7.911 1.00 98.69 190 PHE A N 1
ATOM 1526 C CA . PHE A 1 190 ? -2.527 -4.139 -9.115 1.00 98.69 190 PHE A CA 1
ATOM 1527 C C . PHE A 1 190 ? -3.634 -5.139 -8.764 1.00 98.69 190 PHE A C 1
ATOM 1529 O O . PHE A 1 190 ? -4.758 -4.987 -9.233 1.00 98.69 190 PHE A O 1
ATOM 1536 N N . LEU A 1 191 ? -3.375 -6.100 -7.870 1.00 98.44 191 LEU A N 1
ATOM 1537 C CA . LEU A 1 191 ? -4.393 -7.055 -7.409 1.00 98.44 191 LEU A CA 1
ATOM 1538 C C . LEU A 1 191 ? -5.555 -6.356 -6.684 1.00 98.44 191 LEU A C 1
ATOM 1540 O O . LEU A 1 191 ? -6.718 -6.681 -6.924 1.00 98.44 191 LEU A O 1
ATOM 1544 N N . VAL A 1 192 ? -5.266 -5.349 -5.851 1.00 98.31 192 VAL A N 1
ATOM 1545 C CA . VAL A 1 192 ? -6.312 -4.498 -5.251 1.00 98.31 192 VAL A CA 1
ATOM 1546 C C . VAL A 1 192 ? -7.118 -3.778 -6.335 1.00 98.31 192 VAL A C 1
ATOM 1548 O O . VAL A 1 192 ? -8.346 -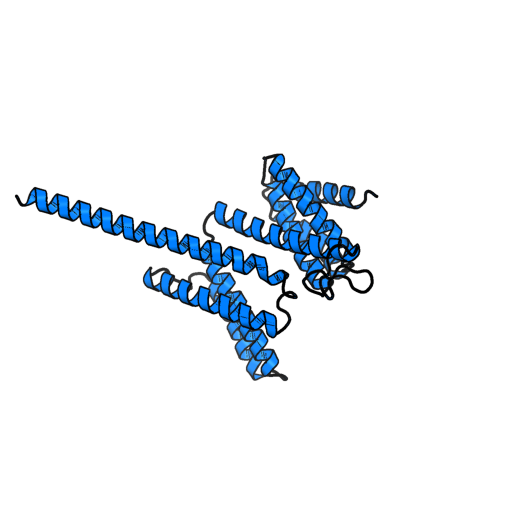3.751 -6.265 1.00 98.31 192 VAL A O 1
ATOM 1551 N N . ASN A 1 193 ? -6.459 -3.226 -7.354 1.00 98.62 193 ASN A N 1
ATOM 1552 C CA . ASN A 1 193 ? -7.127 -2.541 -8.456 1.00 98.62 193 ASN A CA 1
ATOM 1553 C C . ASN A 1 193 ? -8.028 -3.494 -9.270 1.00 98.62 193 ASN A C 1
ATOM 1555 O O . ASN A 1 193 ? -9.168 -3.143 -9.574 1.00 98.62 193 ASN A O 1
ATOM 1559 N N . LEU A 1 194 ? -7.589 -4.736 -9.519 1.00 98.31 194 LEU A N 1
ATOM 1560 C CA . LEU A 1 194 ? -8.414 -5.785 -10.138 1.00 98.31 194 LEU A CA 1
ATOM 1561 C C . LEU A 1 194 ? -9.659 -6.132 -9.300 1.00 98.31 194 LEU A C 1
ATOM 1563 O O . LEU A 1 194 ? -10.730 -6.410 -9.847 1.00 98.31 194 LEU A O 1
ATOM 1567 N N . ALA A 1 195 ? -9.556 -6.080 -7.972 1.00 97.62 195 ALA A N 1
ATOM 1568 C CA . ALA A 1 195 ? -10.722 -6.213 -7.104 1.00 97.62 195 ALA A CA 1
ATOM 1569 C C . ALA A 1 195 ? -11.666 -5.003 -7.249 1.00 97.62 195 ALA A C 1
ATOM 1571 O O . ALA A 1 195 ? -12.871 -5.178 -7.431 1.00 97.62 195 ALA A O 1
ATOM 1572 N N . LEU A 1 196 ? -11.132 -3.775 -7.221 1.00 97.56 196 LEU A N 1
ATOM 1573 C CA . LEU A 1 196 ? -11.920 -2.537 -7.314 1.00 97.56 196 LEU A CA 1
ATOM 1574 C C . LEU A 1 196 ? -12.686 -2.413 -8.638 1.00 97.56 196 LEU A C 1
ATOM 1576 O O . LEU A 1 196 ? -13.878 -2.093 -8.619 1.00 97.56 196 LEU A O 1
ATOM 1580 N N . ILE A 1 197 ? -12.047 -2.717 -9.772 1.00 97.56 197 ILE A N 1
ATOM 1581 C CA . ILE A 1 197 ? -12.706 -2.697 -11.089 1.00 97.56 197 ILE A CA 1
ATOM 1582 C C . ILE A 1 197 ? -13.842 -3.725 -11.182 1.00 97.56 197 ILE A C 1
ATOM 1584 O O . ILE A 1 197 ? -14.869 -3.442 -11.798 1.00 97.56 197 ILE A O 1
ATOM 1588 N N . SER A 1 198 ? -13.702 -4.869 -10.505 1.00 96.31 198 SER A N 1
ATOM 1589 C CA . SER A 1 198 ? -14.747 -5.899 -10.412 1.00 96.31 198 SER A CA 1
ATOM 1590 C C . SER A 1 198 ? -15.920 -5.460 -9.527 1.00 96.31 198 SER A C 1
ATOM 1592 O O . SER A 1 198 ? -17.063 -5.869 -9.716 1.00 96.31 198 SER A O 1
ATOM 1594 N N . TYR A 1 199 ? -15.683 -4.594 -8.542 1.00 93.75 199 TYR A N 1
ATOM 1595 C CA . TYR A 1 199 ? -16.746 -4.091 -7.669 1.00 93.75 199 TYR A CA 1
ATOM 1596 C C . TYR A 1 199 ? -17.551 -2.931 -8.257 1.00 93.75 199 TYR A C 1
ATOM 1598 O O . TYR A 1 199 ? -18.668 -2.702 -7.794 1.00 93.75 199 TYR A O 1
ATOM 1606 N N . THR A 1 200 ? -17.022 -2.205 -9.243 1.00 93.06 200 THR A N 1
ATOM 1607 C CA . THR A 1 200 ? -17.687 -1.019 -9.797 1.00 93.06 200 THR A CA 1
ATOM 1608 C C . THR A 1 200 ? -18.570 -1.368 -10.994 1.00 93.06 200 THR A C 1
ATOM 1610 O O . THR A 1 200 ? -18.164 -2.139 -11.854 1.00 93.06 200 THR A O 1
ATOM 1613 N N . ASP A 1 201 ? -19.750 -0.755 -11.104 1.00 93.62 201 ASP A N 1
ATOM 1614 C CA . ASP A 1 201 ? -20.625 -0.890 -12.285 1.00 93.62 201 ASP A CA 1
ATOM 1615 C C . ASP A 1 201 ? -20.518 0.317 -13.234 1.00 93.62 201 ASP A C 1
ATOM 1617 O O . ASP A 1 201 ? -20.935 0.267 -14.391 1.00 93.62 201 ASP A O 1
ATOM 1621 N N . ASN A 1 202 ? -19.914 1.418 -12.775 1.00 96.69 202 ASN A N 1
ATOM 1622 C CA . ASN A 1 202 ? -19.756 2.630 -13.570 1.00 96.69 202 ASN A CA 1
ATOM 1623 C C . ASN A 1 202 ? -18.669 2.447 -14.643 1.00 96.69 202 ASN A C 1
ATOM 1625 O O . ASN A 1 202 ? -17.484 2.339 -14.328 1.00 96.69 202 ASN A O 1
ATOM 1629 N N . LYS A 1 203 ? -19.066 2.499 -15.919 1.00 96.06 203 LYS A N 1
ATOM 1630 C CA . LYS A 1 203 ? -18.169 2.336 -17.076 1.00 96.06 203 LYS A CA 1
ATOM 1631 C C . LYS A 1 203 ? -16.978 3.304 -17.105 1.00 96.06 203 LYS A C 1
ATOM 1633 O O . LYS A 1 203 ? -15.894 2.909 -17.517 1.00 96.06 203 LYS A O 1
ATOM 1638 N N . TYR A 1 204 ? -17.150 4.545 -16.646 1.00 96.38 204 TYR A N 1
ATOM 1639 C CA . TYR A 1 204 ? -16.066 5.532 -16.617 1.00 96.38 204 TYR A CA 1
ATOM 1640 C C . TYR A 1 204 ? -15.044 5.196 -15.532 1.00 96.38 204 TYR A C 1
ATOM 1642 O O . TYR A 1 204 ? -13.843 5.261 -15.775 1.00 96.38 204 TYR A O 1
ATOM 1650 N N . LEU A 1 205 ? -15.510 4.761 -14.356 1.00 96.44 205 LEU A N 1
ATOM 1651 C CA . LEU A 1 205 ? -14.615 4.280 -13.302 1.00 96.44 205 LEU A CA 1
ATOM 1652 C C . LEU A 1 205 ? -13.909 2.987 -13.718 1.00 96.44 205 LEU A C 1
ATOM 1654 O O . LEU A 1 205 ? -12.716 2.856 -13.461 1.00 96.44 205 LEU A O 1
ATOM 1658 N N . LYS A 1 206 ? -14.594 2.074 -14.423 1.00 97.06 206 LYS A N 1
ATOM 1659 C CA . LYS A 1 206 ? -13.944 0.889 -15.008 1.00 97.06 206 LYS A CA 1
ATOM 1660 C C . LYS A 1 206 ? -12.816 1.271 -15.959 1.00 97.06 206 LYS A C 1
ATOM 1662 O O . LYS A 1 206 ? -11.748 0.678 -15.878 1.00 97.06 206 LYS A O 1
ATOM 1667 N N . ALA A 1 207 ? -13.029 2.266 -16.821 1.00 96.81 207 ALA A N 1
ATOM 1668 C CA . ALA A 1 207 ? -11.991 2.744 -17.730 1.00 96.81 207 ALA A CA 1
ATOM 1669 C C . ALA A 1 207 ? -10.782 3.314 -16.969 1.00 96.81 207 ALA A C 1
ATOM 1671 O O . ALA A 1 207 ? -9.652 2.954 -17.284 1.00 96.81 207 ALA A O 1
ATOM 1672 N N . ILE A 1 208 ? -11.010 4.129 -15.931 1.00 97.94 208 ILE A N 1
ATOM 1673 C CA . ILE A 1 208 ? -9.931 4.667 -15.083 1.00 97.94 208 ILE A CA 1
ATOM 1674 C C . ILE A 1 208 ? -9.150 3.527 -14.421 1.00 97.94 208 ILE A C 1
ATOM 1676 O O . ILE A 1 208 ? -7.929 3.473 -14.551 1.00 97.94 208 ILE A O 1
ATOM 1680 N N . TYR A 1 209 ? -9.840 2.580 -13.778 1.00 98.44 209 TYR A N 1
ATOM 1681 C CA . TYR A 1 209 ? -9.179 1.426 -13.171 1.00 98.44 209 TYR A CA 1
ATOM 1682 C C . TYR A 1 209 ? -8.434 0.571 -14.193 1.00 98.44 209 TYR A C 1
ATOM 1684 O O . TYR A 1 209 ? -7.342 0.104 -13.886 1.00 98.44 209 TYR A O 1
ATOM 1692 N N . GLY A 1 210 ? -8.980 0.401 -15.399 1.00 97.88 210 GLY A N 1
ATOM 1693 C CA . GLY A 1 210 ? -8.349 -0.334 -16.493 1.00 97.88 210 GLY A CA 1
ATOM 1694 C C . GLY A 1 210 ? -7.055 0.323 -16.970 1.00 97.88 210 GLY A C 1
ATOM 1695 O O . GLY A 1 210 ? -6.038 -0.357 -17.073 1.00 97.88 210 GLY A O 1
ATOM 1696 N N . VAL A 1 211 ? -7.057 1.646 -17.176 1.00 97.56 211 VAL A N 1
ATOM 1697 C CA . VAL A 1 211 ? -5.840 2.409 -17.511 1.00 97.56 211 VAL A CA 1
ATOM 1698 C C . VAL A 1 211 ? -4.814 2.285 -16.389 1.00 97.56 211 VAL A C 1
ATOM 1700 O O . VAL A 1 211 ? -3.656 1.968 -16.647 1.00 97.56 211 VAL A O 1
ATOM 1703 N N . THR A 1 212 ? -5.235 2.458 -15.135 1.00 98.50 212 THR A N 1
ATOM 1704 C CA . THR A 1 212 ? -4.341 2.296 -13.985 1.00 98.50 212 THR A CA 1
ATOM 1705 C C . THR A 1 212 ? -3.768 0.880 -13.901 1.00 98.50 212 THR A C 1
ATOM 1707 O O . THR A 1 212 ? -2.566 0.730 -13.692 1.00 98.50 212 THR A O 1
ATOM 1710 N N . ALA A 1 213 ? -4.593 -0.145 -14.119 1.00 98.50 213 ALA A N 1
ATOM 1711 C CA . ALA A 1 213 ? -4.199 -1.551 -14.089 1.00 98.50 213 ALA A CA 1
ATOM 1712 C C . ALA A 1 213 ? -3.184 -1.862 -15.190 1.00 98.50 213 ALA A C 1
ATOM 1714 O O . ALA A 1 213 ? -2.164 -2.492 -14.919 1.00 98.50 213 ALA A O 1
ATOM 1715 N N . TYR A 1 214 ? -3.426 -1.357 -16.401 1.00 98.25 214 TYR A N 1
ATOM 1716 C CA . TYR A 1 214 ? -2.489 -1.444 -17.513 1.00 98.25 214 TYR A CA 1
ATOM 1717 C C . TYR A 1 214 ? -1.144 -0.806 -17.166 1.00 98.25 214 TYR A C 1
ATOM 1719 O O . TYR A 1 214 ? -0.116 -1.464 -17.276 1.00 98.25 214 TYR A O 1
ATOM 1727 N N . THR A 1 215 ? -1.127 0.437 -16.679 1.00 98.38 215 THR A N 1
ATOM 1728 C CA . THR A 1 215 ? 0.130 1.123 -16.339 1.00 98.38 215 THR A CA 1
ATOM 1729 C C . THR A 1 215 ? 0.889 0.401 -15.224 1.00 98.38 215 THR A C 1
ATOM 1731 O O . THR A 1 215 ? 2.101 0.214 -15.335 1.00 98.38 215 THR A O 1
ATOM 1734 N N . GLN A 1 216 ? 0.188 -0.046 -14.173 1.00 98.62 216 GLN A N 1
ATOM 1735 C CA . GLN A 1 216 ? 0.772 -0.833 -13.081 1.00 98.62 216 GLN A CA 1
ATOM 1736 C C . GLN A 1 216 ? 1.395 -2.131 -13.601 1.00 98.62 216 GLN A C 1
ATOM 1738 O O . GLN A 1 216 ? 2.549 -2.422 -13.284 1.00 98.62 216 GLN A O 1
ATOM 1743 N N . PHE A 1 217 ? 0.644 -2.899 -14.394 1.00 98.38 217 PHE A N 1
ATOM 1744 C CA . PHE A 1 217 ? 1.086 -4.191 -14.904 1.00 98.38 217 PHE A CA 1
ATOM 1745 C C . PHE A 1 217 ? 2.234 -4.043 -15.903 1.00 98.38 217 PHE A C 1
ATOM 1747 O O . PHE A 1 217 ? 3.236 -4.743 -15.790 1.00 98.38 217 PHE A O 1
ATOM 1754 N N . TYR A 1 218 ? 2.146 -3.081 -16.819 1.00 97.44 218 TYR A N 1
ATOM 1755 C CA . TYR A 1 218 ? 3.196 -2.815 -17.795 1.00 97.44 218 TYR A CA 1
ATOM 1756 C C . TYR A 1 218 ? 4.510 -2.428 -17.102 1.00 97.44 218 TYR A C 1
ATOM 1758 O O . TYR A 1 218 ? 5.548 -3.037 -17.356 1.00 97.44 218 TYR A O 1
ATOM 1766 N N . ALA A 1 219 ? 4.468 -1.509 -16.127 1.00 97.94 219 ALA A N 1
ATOM 1767 C CA . ALA A 1 219 ? 5.644 -1.176 -15.322 1.00 97.94 219 ALA A CA 1
ATOM 1768 C C . ALA A 1 219 ? 6.179 -2.392 -14.544 1.00 97.94 219 ALA A C 1
ATOM 1770 O O . ALA A 1 219 ? 7.389 -2.615 -14.483 1.00 97.94 219 ALA A O 1
ATOM 1771 N N . TYR A 1 220 ? 5.275 -3.195 -13.977 1.00 98.06 220 TYR A N 1
ATOM 1772 C CA . TYR A 1 220 ? 5.599 -4.422 -13.258 1.00 98.06 220 TYR A CA 1
ATOM 1773 C C . TYR A 1 220 ? 6.378 -5.418 -14.132 1.00 98.06 220 TYR A C 1
ATOM 1775 O O . TYR A 1 220 ? 7.395 -5.939 -13.669 1.00 98.06 220 TYR A O 1
ATOM 1783 N N . VAL A 1 221 ? 5.982 -5.634 -15.393 1.00 97.25 221 VAL A N 1
ATOM 1784 C CA . VAL A 1 221 ? 6.693 -6.528 -16.329 1.00 97.25 221 VAL A CA 1
ATOM 1785 C C . VAL A 1 221 ? 8.159 -6.106 -16.469 1.00 97.25 221 VAL A C 1
ATOM 1787 O O . VAL A 1 221 ? 9.060 -6.928 -16.279 1.00 97.25 221 VAL A O 1
ATOM 1790 N N . PHE A 1 222 ? 8.412 -4.814 -16.694 1.00 97.12 222 PHE A N 1
ATOM 1791 C CA . PHE A 1 222 ? 9.763 -4.273 -16.890 1.00 97.12 222 PHE A CA 1
ATOM 1792 C C . PHE A 1 222 ? 10.592 -4.130 -15.605 1.00 97.12 222 PHE A C 1
ATOM 1794 O O . PHE A 1 222 ? 11.769 -3.769 -15.664 1.00 97.12 222 PHE A O 1
ATOM 1801 N N . THR A 1 223 ? 10.053 -4.478 -14.433 1.00 97.88 223 THR A N 1
ATOM 1802 C CA . THR A 1 223 ? 10.898 -4.701 -13.243 1.00 97.88 223 THR A CA 1
ATOM 1803 C C . THR A 1 223 ? 11.754 -5.965 -13.379 1.00 97.88 223 THR A C 1
ATOM 1805 O O . THR A 1 223 ? 12.767 -6.108 -12.683 1.00 97.88 223 THR A O 1
ATOM 1808 N N . LEU A 1 224 ? 11.358 -6.903 -14.254 1.00 96.69 224 LEU A N 1
ATOM 1809 C CA . LEU A 1 224 ? 11.990 -8.212 -14.466 1.00 96.69 224 LEU A CA 1
ATOM 1810 C C . LEU A 1 224 ? 12.187 -9.020 -13.163 1.00 96.69 224 LEU A C 1
ATOM 1812 O O . LEU A 1 224 ? 13.149 -9.781 -13.021 1.00 96.69 224 LEU A O 1
ATOM 1816 N N . SER A 1 225 ? 11.308 -8.842 -12.168 1.00 97.38 225 SER A N 1
ATOM 1817 C CA . SER A 1 225 ? 11.417 -9.540 -10.881 1.00 97.38 225 SER A CA 1
ATOM 1818 C C . SER A 1 225 ? 10.851 -10.962 -10.944 1.00 97.38 225 SER A C 1
ATOM 1820 O O . SER A 1 225 ? 9.640 -11.169 -10.919 1.00 97.38 225 SER A O 1
ATOM 1822 N N . ARG A 1 226 ? 11.734 -11.970 -10.964 1.00 95.62 226 ARG A N 1
ATOM 1823 C CA . ARG A 1 226 ? 11.348 -13.399 -10.990 1.00 95.62 226 ARG A CA 1
ATOM 1824 C C . ARG A 1 226 ? 10.470 -13.804 -9.801 1.00 95.62 226 ARG A C 1
ATOM 1826 O O . ARG A 1 226 ? 9.518 -14.555 -9.969 1.00 95.62 226 ARG A O 1
ATOM 1833 N N . GLY A 1 227 ? 10.784 -13.291 -8.609 1.00 93.19 227 GLY A N 1
ATOM 1834 C CA . GLY A 1 227 ? 10.016 -13.577 -7.396 1.00 93.19 227 GLY A CA 1
ATOM 1835 C C . GLY A 1 227 ? 8.597 -13.018 -7.466 1.00 93.19 227 GLY A C 1
ATOM 1836 O O . GLY A 1 227 ? 7.652 -13.697 -7.081 1.00 93.19 227 GLY A O 1
ATOM 1837 N N . ALA A 1 228 ? 8.431 -11.818 -8.025 1.00 94.44 228 ALA A N 1
ATOM 1838 C CA . ALA A 1 228 ? 7.108 -11.237 -8.199 1.00 94.44 228 ALA A CA 1
ATOM 1839 C C . ALA A 1 228 ? 6.290 -12.023 -9.241 1.00 94.44 228 ALA A C 1
ATOM 1841 O O . ALA A 1 228 ? 5.139 -12.361 -8.977 1.00 94.44 228 ALA A O 1
ATOM 1842 N N . TRP A 1 229 ? 6.914 -12.433 -10.356 1.00 94.50 229 TRP A N 1
ATOM 1843 C CA . TRP A 1 229 ? 6.278 -13.294 -11.365 1.00 94.50 229 TRP A CA 1
ATOM 1844 C C . TRP A 1 229 ? 5.784 -14.624 -10.804 1.00 94.50 229 TRP A C 1
ATOM 1846 O O . TRP A 1 229 ? 4.708 -15.074 -11.186 1.00 94.50 229 TRP A O 1
ATOM 1856 N N . LEU A 1 230 ? 6.532 -15.225 -9.877 1.00 96.00 230 LEU A N 1
ATOM 1857 C CA . LEU A 1 230 ? 6.111 -16.438 -9.179 1.00 96.00 230 LEU A CA 1
ATOM 1858 C C . LEU A 1 230 ? 4.919 -16.183 -8.241 1.00 96.00 230 LEU A C 1
ATOM 1860 O O . LEU A 1 230 ? 4.015 -17.010 -8.147 1.00 96.00 230 LEU A O 1
ATOM 1864 N N . MET A 1 231 ? 4.908 -15.038 -7.555 1.00 96.75 231 MET A N 1
ATOM 1865 C CA . MET A 1 231 ? 3.869 -14.697 -6.579 1.00 96.75 231 MET A CA 1
ATOM 1866 C C . MET A 1 231 ? 2.556 -14.244 -7.220 1.00 96.75 231 MET A C 1
ATOM 1868 O O . MET A 1 231 ? 1.496 -14.496 -6.650 1.00 96.75 231 MET A O 1
ATOM 1872 N N . LEU A 1 232 ? 2.591 -13.615 -8.396 1.00 96.44 232 LEU A N 1
ATOM 1873 C CA . LEU A 1 232 ? 1.399 -13.104 -9.078 1.00 96.44 232 LEU A CA 1
ATOM 1874 C C . LEU A 1 232 ? 0.297 -14.164 -9.291 1.00 96.44 232 LEU A C 1
ATOM 1876 O O . LEU A 1 232 ? -0.833 -13.894 -8.881 1.00 96.44 232 LEU A O 1
ATOM 1880 N N . PRO A 1 233 ? 0.554 -15.358 -9.871 1.00 95.94 233 PRO A N 1
ATOM 1881 C CA . PRO A 1 233 ? -0.490 -16.371 -10.032 1.00 95.94 233 PRO A CA 1
ATOM 1882 C C . PRO A 1 233 ? -0.994 -16.893 -8.682 1.00 95.94 233 PRO A C 1
ATOM 1884 O O . PRO A 1 233 ? -2.198 -17.059 -8.502 1.00 95.94 233 PRO A O 1
ATOM 1887 N N . PHE A 1 234 ? -0.099 -17.091 -7.710 1.00 96.88 234 PHE A N 1
ATOM 1888 C CA . PHE A 1 234 ? -0.467 -17.566 -6.377 1.00 96.88 234 PHE A CA 1
ATOM 1889 C C . PHE A 1 234 ? -1.402 -16.580 -5.656 1.00 96.88 234 PHE A C 1
ATOM 1891 O O . PHE A 1 234 ? -2.489 -16.952 -5.211 1.00 96.88 234 PHE A O 1
ATOM 1898 N N . LEU A 1 235 ? -1.025 -15.302 -5.600 1.00 97.56 235 LEU A N 1
ATOM 1899 C CA . LEU A 1 235 ? -1.834 -14.251 -4.981 1.00 97.56 235 LEU A CA 1
ATOM 1900 C C . LEU A 1 235 ? -3.094 -13.931 -5.797 1.00 97.56 235 LEU A C 1
ATOM 1902 O O . LEU A 1 235 ? -4.130 -13.612 -5.215 1.00 97.56 235 LEU A O 1
ATOM 1906 N N . GLY A 1 236 ? -3.035 -14.054 -7.124 1.00 96.88 236 GLY A N 1
ATOM 1907 C CA . GLY A 1 236 ? -4.194 -13.929 -8.006 1.00 96.88 236 GLY A CA 1
ATOM 1908 C C . GLY A 1 236 ? -5.261 -14.981 -7.700 1.00 96.88 236 GLY A C 1
ATOM 1909 O O . GLY A 1 236 ? -6.432 -14.639 -7.550 1.00 96.88 236 GLY A O 1
ATOM 1910 N N . ILE A 1 237 ? -4.860 -16.240 -7.503 1.00 96.88 237 ILE A N 1
ATOM 1911 C CA . ILE A 1 237 ? -5.770 -17.318 -7.087 1.00 96.88 237 ILE A CA 1
ATOM 1912 C C . ILE A 1 237 ? -6.371 -17.018 -5.707 1.00 96.88 237 ILE A C 1
ATOM 1914 O O . ILE A 1 237 ? -7.584 -17.146 -5.523 1.00 96.88 237 ILE A O 1
ATOM 1918 N N . ILE A 1 238 ? -5.558 -16.567 -4.746 1.00 97.25 238 ILE A N 1
ATOM 1919 C CA . ILE A 1 238 ? -6.055 -16.164 -3.420 1.00 97.25 238 ILE A CA 1
ATOM 1920 C C . ILE A 1 238 ? -7.101 -15.050 -3.549 1.00 97.25 238 ILE A C 1
ATOM 1922 O O . ILE A 1 238 ? -8.172 -15.151 -2.949 1.00 97.25 238 ILE A O 1
ATOM 1926 N N . LEU A 1 239 ? -6.841 -14.024 -4.365 1.00 96.94 239 LEU A N 1
ATOM 1927 C CA . LEU A 1 239 ? -7.797 -12.946 -4.612 1.00 96.94 239 LEU A CA 1
ATOM 1928 C C . LEU A 1 239 ? -9.129 -13.492 -5.144 1.00 96.94 239 LEU A C 1
ATOM 1930 O O . LEU A 1 239 ? -10.187 -13.121 -4.636 1.00 96.94 239 LEU A O 1
ATOM 1934 N N . MET A 1 240 ? -9.093 -14.406 -6.117 1.00 96.00 240 MET A N 1
ATOM 1935 C CA . MET A 1 240 ? -10.308 -15.022 -6.661 1.00 96.00 240 MET A CA 1
ATOM 1936 C C . MET A 1 240 ? -11.122 -15.751 -5.583 1.00 96.00 240 MET A C 1
ATOM 1938 O O . MET A 1 240 ? -12.351 -15.669 -5.586 1.00 96.00 240 MET A O 1
ATOM 1942 N N . PHE A 1 241 ? -10.472 -16.430 -4.633 1.00 95.88 241 PHE A N 1
ATOM 1943 C CA . PHE A 1 241 ? -11.169 -17.091 -3.522 1.00 95.88 241 PHE A CA 1
ATOM 1944 C C . PHE A 1 241 ? -11.770 -16.109 -2.510 1.00 95.88 241 PHE A C 1
ATOM 1946 O O . PHE A 1 241 ? -12.864 -16.372 -1.995 1.00 95.88 241 PHE A O 1
ATOM 1953 N N . LEU A 1 242 ? -11.086 -14.990 -2.254 1.00 95.06 242 LEU A N 1
ATOM 1954 C CA . LEU A 1 242 ? -11.543 -13.928 -1.351 1.00 95.06 242 LEU A CA 1
ATOM 1955 C C . LEU A 1 242 ? -12.725 -13.130 -1.918 1.00 95.06 242 LEU A C 1
ATOM 1957 O O . LEU A 1 242 ? -13.514 -12.569 -1.156 1.00 95.06 242 LEU A O 1
ATOM 1961 N N . MET A 1 243 ? -12.876 -13.084 -3.242 1.00 95.31 243 MET A N 1
ATOM 1962 C CA . MET A 1 243 ? -13.991 -12.396 -3.888 1.00 95.31 243 MET A CA 1
ATOM 1963 C C . MET A 1 243 ? -15.349 -13.086 -3.616 1.00 95.31 243 MET A C 1
ATOM 1965 O O . MET A 1 243 ? -15.427 -14.317 -3.474 1.00 95.31 243 MET A O 1
ATOM 1969 N N . PRO A 1 244 ? -16.461 -12.320 -3.589 1.00 92.81 244 PRO A N 1
ATOM 1970 C CA . PRO A 1 244 ? -17.808 -12.876 -3.465 1.00 92.81 244 PRO A CA 1
ATOM 1971 C C . PRO A 1 244 ? -18.110 -13.880 -4.580 1.00 92.81 244 PRO A C 1
ATOM 1973 O O . PRO A 1 244 ? -17.661 -13.693 -5.708 1.00 92.81 244 PRO A O 1
ATOM 1976 N N . ARG A 1 245 ? -18.922 -14.913 -4.295 1.00 88.31 245 ARG A N 1
ATOM 1977 C CA . ARG A 1 245 ? -19.174 -16.054 -5.206 1.00 88.31 245 ARG A CA 1
ATOM 1978 C C . ARG A 1 245 ? -19.509 -15.657 -6.654 1.00 88.31 245 ARG A C 1
ATOM 1980 O O . ARG A 1 245 ? -19.014 -16.307 -7.563 1.00 88.31 245 ARG A O 1
ATOM 1987 N N . GLY A 1 246 ? -20.280 -14.589 -6.870 1.00 91.00 246 GLY A N 1
ATOM 1988 C CA . GLY A 1 246 ? -20.649 -14.115 -8.213 1.00 91.00 246 GLY A CA 1
ATOM 1989 C C . GLY A 1 246 ? -19.567 -13.321 -8.958 1.00 91.00 246 GLY A C 1
ATOM 1990 O O . GLY A 1 246 ? -19.683 -13.154 -10.162 1.00 91.00 246 GLY A O 1
ATOM 1991 N N . LYS A 1 247 ? -18.518 -12.854 -8.268 1.00 93.50 247 LYS A N 1
ATOM 1992 C CA . LYS A 1 247 ? -17.469 -11.977 -8.823 1.00 93.50 247 LYS A CA 1
ATOM 1993 C C . LYS A 1 247 ? -16.071 -12.603 -8.820 1.00 93.50 247 LYS A C 1
ATOM 1995 O O . LYS A 1 247 ? -15.092 -11.928 -9.113 1.00 93.50 247 LYS A O 1
ATOM 2000 N N . ARG A 1 248 ? -15.941 -13.891 -8.474 1.00 94.31 248 ARG A N 1
ATOM 2001 C CA . ARG A 1 248 ? -14.635 -14.565 -8.312 1.00 94.31 248 ARG A CA 1
ATOM 2002 C C . ARG A 1 248 ? -13.787 -14.599 -9.575 1.00 94.31 248 ARG A C 1
ATOM 2004 O O . ARG A 1 248 ? -12.569 -14.536 -9.482 1.00 94.31 248 ARG A O 1
ATOM 2011 N N . ILE A 1 249 ? -14.432 -14.708 -10.735 1.00 95.69 249 ILE A N 1
ATOM 2012 C CA . ILE A 1 249 ? -13.753 -14.796 -12.030 1.00 95.69 249 ILE A CA 1
ATOM 2013 C C . ILE A 1 249 ? -13.457 -13.419 -12.637 1.00 95.69 249 ILE A C 1
ATOM 2015 O O . ILE A 1 249 ? -12.586 -13.308 -13.494 1.00 95.69 249 ILE A O 1
ATOM 2019 N N . GLU A 1 250 ? -14.134 -12.361 -12.177 1.00 96.25 250 GLU A N 1
ATOM 2020 C CA . GLU A 1 250 ? -13.995 -11.021 -12.754 1.00 96.25 250 GLU A CA 1
ATOM 2021 C C . GLU A 1 250 ? -12.553 -10.484 -12.689 1.00 96.25 250 GLU A C 1
ATOM 2023 O O . GLU A 1 250 ? -12.055 -10.069 -13.738 1.00 96.25 250 GLU A O 1
ATOM 2028 N N . PRO A 1 251 ? -11.818 -10.554 -11.553 1.00 96.75 251 PRO A N 1
ATOM 2029 C CA . PRO A 1 251 ? -10.425 -10.108 -11.514 1.00 96.75 251 PRO A CA 1
ATOM 2030 C C . PRO A 1 251 ? -9.545 -10.807 -12.551 1.00 96.75 251 PRO A C 1
ATOM 2032 O O . PRO A 1 251 ? -8.684 -10.170 -13.151 1.00 96.75 251 PRO A O 1
ATOM 2035 N N . PHE A 1 252 ? -9.782 -12.101 -12.796 1.00 96.94 252 PHE A N 1
ATOM 2036 C CA . PHE A 1 252 ? -9.052 -12.869 -13.802 1.00 96.94 252 PHE A CA 1
ATOM 2037 C C . PHE A 1 252 ? -9.389 -12.409 -15.225 1.00 96.94 252 PHE A C 1
ATOM 2039 O O . PHE A 1 252 ? -8.489 -12.244 -16.042 1.00 96.94 252 PHE A O 1
ATOM 2046 N N . MET A 1 253 ? -10.661 -12.127 -15.520 1.00 96.88 253 MET A N 1
ATOM 2047 C CA . MET A 1 253 ? -11.058 -11.577 -16.821 1.00 96.88 253 MET A CA 1
ATOM 2048 C C . MET A 1 253 ? -10.394 -10.221 -17.094 1.00 96.88 253 MET A C 1
ATOM 2050 O O . MET A 1 253 ? -9.849 -10.011 -18.178 1.00 96.88 253 MET A O 1
ATOM 2054 N N . TYR A 1 254 ? -10.393 -9.315 -16.110 1.00 97.31 254 TYR A N 1
ATOM 2055 C CA . TYR A 1 254 ? -9.706 -8.028 -16.243 1.00 97.31 254 TYR A CA 1
ATOM 2056 C C . TYR A 1 254 ? -8.188 -8.199 -16.349 1.00 97.31 254 TYR A C 1
ATOM 2058 O O . TYR A 1 254 ? -7.562 -7.499 -17.142 1.00 97.31 254 TYR A O 1
ATOM 2066 N N . PHE A 1 255 ? -7.599 -9.150 -15.615 1.00 97.56 255 PHE A N 1
ATOM 2067 C CA . PHE A 1 255 ? -6.182 -9.491 -15.744 1.00 97.56 255 PHE A CA 1
ATOM 2068 C C . PHE A 1 255 ? -5.829 -9.928 -17.168 1.00 97.56 255 PHE A C 1
ATOM 2070 O O . PHE A 1 255 ? -4.876 -9.402 -17.734 1.00 97.56 255 PHE A O 1
ATOM 2077 N N . VAL A 1 256 ? -6.612 -10.827 -17.773 1.00 97.00 256 VAL A N 1
ATOM 2078 C CA . VAL A 1 256 ? -6.411 -11.262 -19.166 1.00 97.00 256 VAL A CA 1
ATOM 2079 C C . VAL A 1 256 ? -6.539 -10.083 -20.131 1.00 97.00 256 VAL A C 1
ATOM 2081 O O . VAL A 1 256 ? -5.705 -9.934 -21.019 1.00 97.00 256 VAL A O 1
ATOM 2084 N N . GLY A 1 257 ? -7.531 -9.208 -19.937 1.00 96.12 257 GLY A N 1
ATOM 2085 C CA . GLY A 1 257 ? -7.680 -7.997 -20.748 1.00 96.12 257 GLY A CA 1
ATOM 2086 C C . GLY A 1 257 ? -6.460 -7.073 -20.668 1.00 96.12 257 GLY A C 1
ATOM 2087 O O . GLY A 1 257 ? -5.965 -6.616 -21.696 1.00 96.12 257 GLY A O 1
ATOM 2088 N N . VAL A 1 258 ? -5.936 -6.847 -19.459 1.00 96.62 258 VAL A N 1
ATOM 2089 C CA . VAL A 1 258 ? -4.710 -6.066 -19.240 1.00 96.62 258 VAL A CA 1
ATOM 2090 C C . VAL A 1 258 ? -3.494 -6.755 -19.860 1.00 96.62 258 VAL A C 1
ATOM 2092 O O . VAL A 1 258 ? -2.703 -6.091 -20.520 1.00 96.62 258 VAL A O 1
ATOM 2095 N N . LEU A 1 259 ? -3.361 -8.073 -19.701 1.00 95.38 259 LEU A N 1
ATOM 2096 C CA . LEU A 1 259 ? -2.264 -8.857 -20.266 1.00 95.38 259 LEU A CA 1
ATOM 2097 C C . LEU A 1 259 ? -2.228 -8.754 -21.795 1.00 95.38 259 LEU A C 1
ATOM 2099 O O . LEU A 1 259 ? -1.165 -8.508 -22.356 1.00 95.38 259 LEU A O 1
ATOM 2103 N N . ILE A 1 260 ? -3.382 -8.902 -22.454 1.00 94.69 260 ILE A N 1
ATOM 2104 C CA . ILE A 1 260 ? -3.505 -8.739 -23.909 1.00 94.69 260 ILE A CA 1
ATOM 2105 C C . ILE A 1 260 ? -3.128 -7.312 -24.302 1.00 94.69 260 ILE A C 1
ATOM 2107 O O . ILE A 1 260 ? -2.302 -7.133 -25.190 1.00 94.69 260 ILE A O 1
ATOM 2111 N N . ALA A 1 261 ? -3.677 -6.303 -23.619 1.00 92.88 261 ALA A N 1
ATOM 2112 C CA . ALA A 1 261 ? -3.366 -4.905 -23.906 1.00 92.88 261 ALA A CA 1
ATOM 2113 C C . ALA A 1 261 ? -1.866 -4.598 -23.756 1.00 92.88 261 ALA A C 1
ATOM 2115 O O . ALA A 1 261 ? -1.310 -3.869 -24.566 1.00 92.88 261 ALA A O 1
ATOM 2116 N N . SER A 1 262 ? -1.203 -5.175 -22.751 1.00 89.81 262 SER A N 1
ATOM 2117 C CA . SER A 1 262 ? 0.240 -5.032 -22.516 1.00 89.81 262 SER A CA 1
ATOM 2118 C C . SER A 1 262 ? 1.123 -5.833 -23.472 1.00 89.81 262 SER A C 1
ATOM 2120 O O . SER A 1 262 ? 2.324 -5.582 -23.514 1.00 89.81 262 SER A O 1
ATOM 2122 N N . ALA A 1 263 ? 0.563 -6.795 -24.205 1.00 86.62 263 ALA A N 1
ATOM 2123 C CA . ALA A 1 263 ? 1.275 -7.575 -25.215 1.00 86.62 263 ALA A CA 1
ATOM 2124 C C . ALA A 1 263 ? 1.153 -6.983 -26.629 1.00 86.62 263 ALA A C 1
ATOM 2126 O O . ALA A 1 263 ? 1.832 -7.455 -27.542 1.00 86.62 263 ALA A O 1
ATOM 2127 N N . LEU A 1 264 ? 0.282 -5.987 -26.825 1.00 80.69 264 LEU A N 1
ATOM 2128 C CA . LEU A 1 264 ? 0.163 -5.287 -28.099 1.00 80.69 264 LEU A CA 1
ATOM 2129 C C . LEU A 1 264 ? 1.386 -4.372 -28.317 1.00 80.69 264 LEU A C 1
ATOM 2131 O O . LEU A 1 264 ? 1.833 -3.742 -27.356 1.00 80.69 264 LEU A O 1
ATOM 2135 N N . PRO A 1 265 ? 1.934 -4.330 -29.547 1.00 54.59 265 PRO A N 1
ATOM 2136 C CA . PRO A 1 265 ? 3.077 -3.489 -29.902 1.00 54.59 265 PRO A CA 1
ATOM 2137 C C . PRO A 1 265 ? 2.756 -1.990 -29.892 1.00 54.59 265 PRO A C 1
ATOM 2139 O O . PRO A 1 265 ? 1.589 -1.619 -30.162 1.00 54.59 265 PRO A O 1
#

Foldseek 3Di:
DVVVVVVVVVVVVVVVVVVVVVVLVVVLVVLLVVLLVLLQCCLLALVLPDPVSVVVSLVVLVVSLVVVVVSCVVVVHDLDDDPVLVVLVVVLVVLVVVLVVDPDNVVSVSVSSVSVSVSSSVSSCVPSQDDPVSVLSSLVSLLVSLLVQLCQQVCVLVPNHDDPLCADPQAGPGSNSQLQVNLVSLLVSLLSLLLVLLPDPDPVVVVVSLVSNLSSVLNNVRSVHPVSVVVNVVVLQVSLVVDDPVRSCSSVVSVVVSVVVSPDD

Radius of gyration: 22.86 Å; chains: 1; bounding box: 67×49×66 Å